Protein AF-A0AA88YD63-F1 (afdb_monomer_lite)

Foldseek 3Di:
DDWADCPPPDPVLVVLVVVVQVVLVVLLVVVQPQAWHWPDWDADPNTIDTDTADFDFFLLVVLVVQVVVVHADDPVVLLVQLLSVLSSLVSCVVVQHAQLQDARRQWTQHPLRGIHGHDRCSSCVVVLVVVLVDPDDDLLQAALCSVVVHDDGNLSVLSSSLQRSVCNQQVDGFFDDPDSVRSNVCNVVQDGGDCPRGPDDPLSSVLSRQSSGNPSVSRDHSVVVNVSSVVVVVVVVVVCVVPDDDDPPVPVVCSPCPPVVVVVVLVVVVVVVDDPVVVLVVVCVPPNVVVCVVCVVVVVVVVVVVVVVVVVVVVVVVVVVVVVVVVVPPPPD

Organism: Pinctada imbricata (NCBI:txid66713)

Structure (mmCIF, N/CA/C/O backbone):
data_AF-A0AA88YD63-F1
#
_entry.id   AF-A0AA88YD63-F1
#
loop_
_atom_site.group_PDB
_atom_site.id
_atom_site.type_symbol
_atom_site.label_atom_id
_atom_site.label_alt_id
_atom_site.label_comp_id
_atom_site.label_asym_id
_atom_site.label_entity_id
_atom_site.label_seq_id
_atom_site.pdbx_PDB_ins_code
_atom_site.Cartn_x
_atom_site.Cartn_y
_atom_site.Cartn_z
_atom_site.occupancy
_atom_site.B_iso_or_equiv
_atom_site.auth_seq_id
_atom_site.auth_comp_id
_atom_site.auth_asym_id
_atom_site.auth_atom_id
_atom_site.pdbx_PDB_model_num
ATOM 1 N N . MET A 1 1 ? 11.562 8.920 -13.232 1.00 49.69 1 MET A N 1
ATOM 2 C CA . MET A 1 1 ? 12.630 8.021 -13.717 1.00 49.69 1 MET A CA 1
ATOM 3 C C . MET A 1 1 ? 13.222 7.308 -12.516 1.00 49.69 1 MET A C 1
ATOM 5 O O . MET A 1 1 ? 13.664 7.984 -11.596 1.00 49.69 1 MET A O 1
ATOM 9 N N . LYS A 1 2 ? 13.159 5.976 -12.496 1.00 63.47 2 LYS A N 1
ATOM 10 C CA . LYS A 1 2 ? 13.801 5.116 -11.499 1.00 63.47 2 LYS A CA 1
ATOM 11 C C . LYS A 1 2 ? 15.058 4.536 -12.149 1.00 63.47 2 LYS A C 1
ATOM 13 O O . LYS A 1 2 ? 14.965 3.922 -13.209 1.00 63.47 2 LYS A O 1
ATOM 18 N N . ILE A 1 3 ? 16.216 4.771 -11.542 1.00 55.97 3 ILE A N 1
ATOM 19 C CA . ILE A 1 3 ? 17.497 4.214 -11.996 1.00 55.97 3 ILE A CA 1
ATOM 20 C C . ILE A 1 3 ? 17.785 2.982 -11.142 1.00 55.97 3 ILE A C 1
ATOM 22 O O . ILE A 1 3 ? 17.768 3.086 -9.913 1.00 55.97 3 ILE A O 1
ATOM 26 N N . ILE A 1 4 ? 18.032 1.833 -11.771 1.00 59.69 4 ILE A N 1
ATOM 27 C CA . ILE A 1 4 ? 18.410 0.600 -11.075 1.00 59.69 4 ILE A CA 1
ATOM 28 C C . ILE A 1 4 ? 19.915 0.411 -11.271 1.00 59.69 4 ILE A C 1
ATOM 30 O O . ILE A 1 4 ? 20.364 0.061 -12.355 1.00 59.69 4 ILE A O 1
ATOM 34 N N . ASN A 1 5 ? 20.703 0.687 -10.230 1.00 55.50 5 ASN A N 1
ATOM 35 C CA . ASN A 1 5 ? 22.162 0.578 -10.294 1.00 55.50 5 ASN A CA 1
ATOM 36 C C . ASN A 1 5 ? 22.589 -0.895 -10.356 1.00 55.50 5 ASN A C 1
ATOM 38 O O . ASN A 1 5 ? 22.224 -1.679 -9.481 1.00 55.50 5 ASN A O 1
ATOM 42 N N . MET A 1 6 ? 23.385 -1.255 -11.361 1.00 62.56 6 MET A N 1
ATOM 43 C CA . MET A 1 6 ? 23.830 -2.622 -11.634 1.00 62.56 6 MET A CA 1
ATOM 44 C C . MET A 1 6 ? 25.347 -2.786 -11.621 1.00 62.56 6 MET A C 1
ATOM 46 O O . MET A 1 6 ? 25.853 -3.857 -11.969 1.00 62.56 6 MET A O 1
ATOM 50 N N . LYS A 1 7 ? 26.087 -1.786 -11.127 1.00 54.94 7 LYS A N 1
ATOM 51 C CA . LYS A 1 7 ? 27.556 -1.824 -11.039 1.00 54.94 7 LYS A CA 1
ATOM 52 C C . LYS A 1 7 ? 28.090 -2.971 -10.171 1.00 54.94 7 LYS A C 1
ATOM 54 O O . LYS A 1 7 ? 29.229 -3.384 -10.360 1.00 54.94 7 LYS A O 1
ATOM 59 N N . SER A 1 8 ? 27.278 -3.512 -9.260 1.00 53.25 8 SER A N 1
ATOM 60 C CA . SER A 1 8 ? 27.597 -4.671 -8.408 1.00 53.25 8 SER A CA 1
ATOM 61 C C . SER A 1 8 ? 26.635 -5.859 -8.583 1.00 53.25 8 SER A C 1
ATOM 63 O O . SER A 1 8 ? 26.681 -6.811 -7.804 1.00 53.25 8 SER A O 1
ATOM 65 N N . ALA A 1 9 ? 25.754 -5.825 -9.588 1.00 59.06 9 ALA A N 1
ATOM 66 C CA . ALA A 1 9 ? 24.706 -6.825 -9.770 1.00 59.06 9 ALA A CA 1
ATOM 67 C C . ALA A 1 9 ? 25.241 -8.110 -1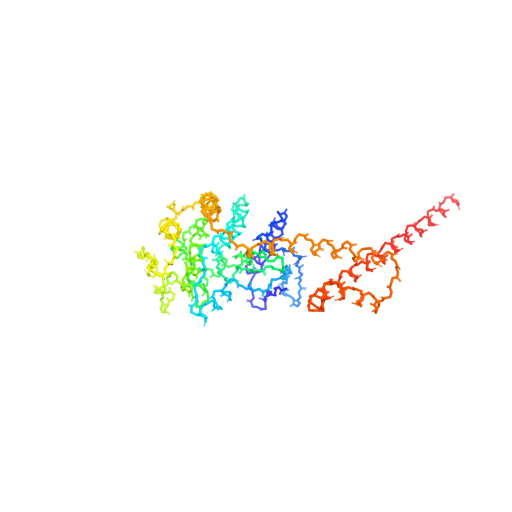0.429 1.00 59.06 9 ALA A C 1
ATOM 69 O O . ALA A 1 9 ? 25.812 -8.082 -11.523 1.00 59.06 9 ALA A O 1
ATOM 70 N N . ASN A 1 10 ? 25.011 -9.259 -9.786 1.00 64.38 10 ASN A N 1
ATOM 71 C CA . ASN A 1 10 ? 25.298 -10.570 -10.374 1.00 64.38 10 ASN A CA 1
ATOM 72 C C . ASN A 1 10 ? 24.322 -10.899 -11.528 1.00 64.38 10 ASN A C 1
ATOM 74 O O . ASN A 1 10 ? 23.285 -10.256 -11.680 1.00 64.38 10 ASN A O 1
ATOM 78 N N . HIS A 1 11 ? 24.637 -11.920 -12.336 1.00 66.69 11 HIS A N 1
ATOM 79 C CA . HIS A 1 11 ? 23.825 -12.327 -13.498 1.00 66.69 11 HIS A CA 1
ATOM 80 C C . HIS A 1 11 ? 22.343 -12.538 -13.151 1.00 66.69 11 HIS A C 1
ATOM 82 O O . HIS A 1 11 ? 21.451 -12.072 -13.852 1.00 66.69 11 HIS A O 1
ATOM 88 N N . ARG A 1 12 ? 22.083 -13.174 -12.006 1.00 65.25 12 ARG A N 1
ATOM 89 C CA . ARG A 1 12 ? 20.733 -13.457 -11.514 1.00 65.25 12 ARG A CA 1
ATOM 90 C C . ARG A 1 12 ? 19.950 -12.173 -11.214 1.00 65.25 12 ARG A C 1
ATOM 92 O O . ARG A 1 12 ? 18.756 -12.107 -11.483 1.00 65.25 12 ARG A O 1
ATOM 99 N N . HIS A 1 13 ? 20.609 -11.151 -10.668 1.00 66.69 13 HIS A N 1
ATOM 100 C CA . HIS A 1 13 ? 19.999 -9.851 -10.391 1.00 66.69 13 HIS A CA 1
ATOM 101 C C . HIS A 1 13 ? 19.604 -9.136 -11.685 1.00 66.69 13 HIS A C 1
ATOM 103 O O . HIS A 1 13 ? 18.521 -8.560 -11.749 1.00 66.69 13 HIS A O 1
ATOM 109 N N . LYS A 1 14 ? 20.416 -9.261 -12.743 1.00 70.62 14 LYS A N 1
ATOM 110 C CA . LYS A 1 14 ? 20.085 -8.717 -14.068 1.00 70.62 14 LYS A CA 1
ATOM 111 C C . LYS A 1 14 ? 18.819 -9.351 -14.648 1.00 70.62 14 LYS A C 1
ATOM 113 O O . LYS A 1 14 ? 17.898 -8.629 -15.016 1.00 70.62 14 LYS A O 1
ATOM 118 N N . GLU A 1 15 ? 18.730 -10.683 -14.626 1.00 73.50 15 GLU A N 1
ATOM 119 C CA . GLU A 1 15 ? 17.544 -11.417 -15.095 1.00 73.50 15 GLU A CA 1
ATOM 120 C C . GLU A 1 15 ? 16.268 -11.014 -14.345 1.00 73.50 15 GLU A C 1
ATOM 122 O O . GLU A 1 15 ? 15.188 -10.943 -14.930 1.00 73.50 15 GLU A O 1
ATOM 127 N N . LEU A 1 16 ? 16.353 -10.760 -13.035 1.00 72.31 16 LEU A N 1
ATOM 128 C CA . LEU A 1 16 ? 15.170 -10.339 -12.294 1.00 72.31 16 LEU A CA 1
ATOM 129 C C . LEU A 1 16 ? 14.727 -8.914 -12.624 1.00 72.31 16 LEU A C 1
ATOM 131 O O . LEU A 1 16 ? 13.525 -8.655 -12.616 1.00 72.31 16 LEU A O 1
ATOM 135 N N . VAL A 1 17 ? 15.663 -8.007 -12.903 1.00 75.94 17 VAL A N 1
ATOM 136 C CA . VAL A 1 17 ? 15.327 -6.647 -13.341 1.00 75.94 17 VAL A CA 1
ATOM 137 C C . VAL A 1 17 ? 14.650 -6.682 -14.711 1.00 75.94 17 VAL A C 1
ATOM 139 O O . VAL A 1 17 ? 13.648 -6.002 -14.915 1.00 75.94 17 VAL A O 1
ATOM 142 N N . GLU A 1 18 ? 15.123 -7.526 -15.627 1.00 78.56 18 GLU A N 1
ATOM 143 C CA . GLU A 1 18 ? 14.456 -7.753 -16.916 1.00 78.56 18 GLU A CA 1
ATOM 144 C C . GLU A 1 18 ? 13.039 -8.310 -16.726 1.00 78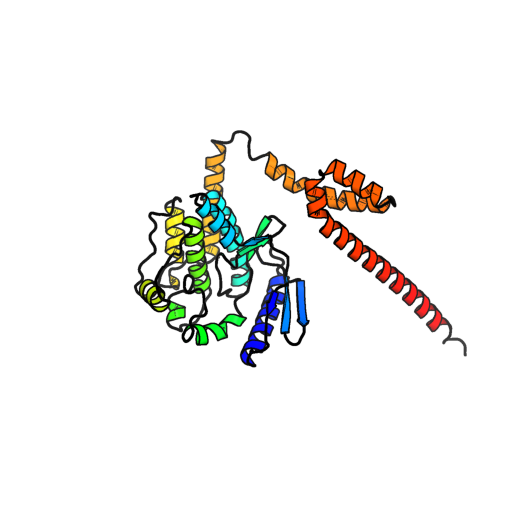.56 18 GLU A C 1
ATOM 146 O O . GLU A 1 18 ? 12.086 -7.790 -17.30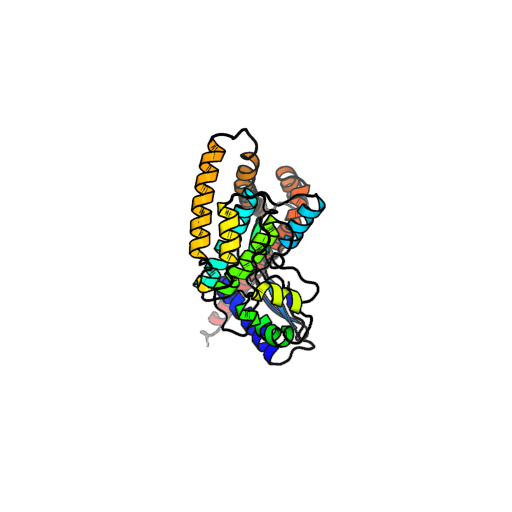7 1.00 78.56 18 GLU A O 1
ATOM 151 N N . ARG A 1 19 ? 12.862 -9.285 -15.824 1.00 78.75 19 ARG A N 1
ATOM 152 C CA . ARG A 1 19 ? 11.527 -9.789 -15.460 1.00 78.75 19 ARG A CA 1
ATOM 153 C C . ARG A 1 19 ? 10.634 -8.714 -14.842 1.00 78.75 19 ARG A C 1
ATOM 155 O O . ARG A 1 19 ? 9.437 -8.710 -15.112 1.00 78.75 19 ARG A O 1
ATOM 162 N N . GLU A 1 20 ? 11.175 -7.814 -14.018 1.00 80.38 20 GLU A N 1
ATOM 163 C CA . GLU A 1 20 ? 10.421 -6.676 -13.469 1.00 80.38 20 GLU A CA 1
ATOM 164 C C . GLU A 1 20 ? 9.919 -5.767 -14.595 1.00 80.38 20 GLU A C 1
ATOM 166 O O . GLU A 1 20 ? 8.742 -5.407 -14.616 1.00 80.38 20 GLU A O 1
ATOM 171 N N . ILE A 1 21 ? 10.781 -5.457 -15.567 1.00 82.56 21 ILE A N 1
ATOM 172 C CA . ILE A 1 21 ? 10.428 -4.662 -16.748 1.00 82.56 21 ILE A CA 1
ATOM 173 C C . ILE A 1 21 ? 9.338 -5.354 -17.578 1.00 82.56 21 ILE A C 1
ATOM 175 O O . ILE A 1 21 ? 8.405 -4.697 -18.039 1.00 82.56 21 ILE A O 1
ATOM 179 N N . ASP A 1 22 ? 9.405 -6.671 -17.757 1.00 85.38 22 ASP A N 1
ATOM 180 C CA . ASP A 1 22 ? 8.393 -7.400 -18.525 1.00 85.38 22 ASP A CA 1
ATOM 181 C C . ASP A 1 22 ? 7.049 -7.500 -17.800 1.00 85.38 22 ASP A C 1
ATOM 183 O O . ASP A 1 22 ? 5.998 -7.423 -18.440 1.00 85.38 22 ASP A O 1
ATOM 187 N N . VAL A 1 23 ? 7.053 -7.612 -16.470 1.00 84.75 23 VAL A N 1
ATOM 188 C CA . VAL A 1 23 ? 5.829 -7.502 -15.662 1.00 84.75 23 VAL A CA 1
ATOM 189 C C . VAL A 1 23 ? 5.238 -6.099 -15.781 1.00 84.75 23 VAL A C 1
ATOM 191 O O . VAL A 1 23 ? 4.041 -5.967 -16.026 1.00 84.75 23 VAL A O 1
ATOM 194 N N . LEU A 1 24 ? 6.064 -5.053 -15.687 1.00 84.75 24 LEU A N 1
ATOM 195 C CA . LEU A 1 24 ? 5.638 -3.663 -15.870 1.00 84.75 24 LEU A CA 1
ATOM 196 C C . LEU A 1 24 ? 4.949 -3.446 -17.225 1.00 84.75 24 LEU A C 1
ATOM 198 O O . LEU A 1 24 ? 3.863 -2.872 -17.272 1.00 84.75 24 LEU A O 1
ATOM 202 N N . LYS A 1 25 ? 5.527 -3.965 -18.315 1.00 84.88 25 LYS A N 1
ATOM 203 C CA . LYS A 1 25 ? 4.919 -3.905 -19.657 1.00 84.88 25 LYS A CA 1
ATOM 204 C C . LYS A 1 25 ? 3.573 -4.629 -19.727 1.00 84.88 25 LYS A C 1
ATOM 206 O O . LYS A 1 25 ? 2.641 -4.127 -20.349 1.00 84.88 25 LYS A O 1
ATOM 211 N N . GLN A 1 26 ? 3.462 -5.808 -19.112 1.00 86.69 26 GLN A N 1
ATOM 212 C CA . GLN A 1 26 ? 2.212 -6.575 -19.096 1.00 86.69 26 GLN A CA 1
ATOM 213 C C . GLN A 1 26 ? 1.109 -5.846 -18.329 1.00 86.69 26 GLN A C 1
ATOM 215 O O . GLN A 1 26 ? -0.035 -5.809 -18.778 1.00 86.69 26 GLN A O 1
ATOM 220 N N . VAL A 1 27 ? 1.448 -5.274 -17.174 1.00 86.50 27 VAL A N 1
ATOM 221 C CA . VAL A 1 27 ? 0.498 -4.541 -16.332 1.00 86.50 27 VAL A CA 1
ATOM 222 C C . VAL A 1 27 ? 0.057 -3.243 -17.009 1.00 86.50 27 VAL A C 1
ATOM 224 O O . VAL A 1 27 ? -1.127 -2.912 -16.961 1.00 86.50 27 VAL A O 1
ATOM 227 N N . GLU A 1 28 ? 0.963 -2.555 -17.710 1.00 84.81 28 GLU A N 1
ATOM 228 C CA . GLU A 1 28 ? 0.635 -1.348 -18.478 1.00 84.81 28 GLU A CA 1
ATOM 229 C C . GLU A 1 28 ? -0.471 -1.593 -19.509 1.00 84.81 28 GLU A C 1
ATOM 231 O O . GLU A 1 28 ? -1.349 -0.753 -19.668 1.00 84.81 28 GLU A O 1
ATOM 236 N N . ALA A 1 29 ? -0.517 -2.775 -20.133 1.00 82.25 29 ALA A N 1
ATOM 237 C CA . ALA A 1 29 ? -1.563 -3.124 -21.097 1.00 82.25 29 ALA A CA 1
ATOM 238 C C . ALA A 1 29 ? -2.991 -3.111 -20.508 1.00 82.25 29 ALA A C 1
ATOM 240 O O . ALA A 1 29 ? -3.969 -3.131 -21.257 1.00 82.25 29 ALA A O 1
ATOM 241 N N . LYS A 1 30 ? -3.142 -3.093 -19.175 1.00 86.75 30 LYS A N 1
ATOM 242 C CA . LYS A 1 30 ? -4.442 -2.938 -18.503 1.00 86.75 30 LYS A CA 1
ATOM 243 C C . LYS A 1 30 ? -4.870 -1.483 -18.326 1.00 86.75 30 LYS A C 1
ATOM 245 O O . LYS A 1 30 ? -6.044 -1.264 -18.042 1.00 86.75 30 LYS A O 1
ATOM 250 N N . HIS A 1 31 ? -3.956 -0.521 -18.470 1.00 82.69 31 HIS A N 1
ATOM 251 C CA . HIS A 1 31 ? -4.194 0.917 -18.302 1.00 82.69 31 HIS A CA 1
ATOM 252 C C . HIS A 1 31 ? -5.060 1.254 -17.075 1.00 82.69 31 HIS A C 1
ATOM 254 O O . HIS A 1 31 ? -6.104 1.902 -17.173 1.00 82.69 31 HIS A O 1
ATOM 260 N N . HIS A 1 32 ? -4.646 0.778 -15.899 1.00 91.50 32 HIS A N 1
ATOM 261 C CA . HIS A 1 32 ? -5.423 0.946 -14.675 1.00 91.50 32 HIS A CA 1
ATOM 262 C C . HIS A 1 32 ? -5.009 2.200 -13.895 1.00 91.50 32 HIS A C 1
ATOM 264 O O . HIS A 1 32 ? -3.847 2.360 -13.533 1.00 91.50 32 HIS A O 1
ATOM 270 N N . GLN A 1 33 ? -5.973 3.057 -13.542 1.00 93.56 33 GLN A N 1
ATOM 271 C CA . GLN A 1 33 ? -5.709 4.350 -12.889 1.00 93.56 33 GLN A CA 1
ATOM 272 C C . GLN A 1 33 ? -4.970 4.244 -11.540 1.00 93.56 33 GLN A C 1
ATOM 274 O O . GLN A 1 33 ? -4.260 5.175 -11.163 1.00 93.56 33 GLN A O 1
ATOM 279 N N . ASN A 1 34 ? -5.129 3.124 -10.821 1.00 95.50 34 ASN A N 1
ATOM 280 C CA . ASN A 1 34 ? -4.515 2.882 -9.507 1.00 95.50 34 ASN A CA 1
ATOM 281 C C . ASN A 1 34 ? -3.230 2.049 -9.559 1.00 95.50 34 ASN A C 1
ATOM 283 O O . ASN A 1 34 ? -2.762 1.548 -8.536 1.00 95.50 34 ASN A O 1
ATOM 287 N N . ILE A 1 35 ? -2.644 1.914 -10.742 1.00 92.06 35 ILE A N 1
ATOM 288 C CA . ILE A 1 35 ? -1.314 1.354 -10.934 1.00 92.06 35 ILE A CA 1
ATOM 289 C C . ILE A 1 35 ? -0.464 2.418 -11.626 1.00 92.06 35 ILE A C 1
ATOM 291 O O . ILE A 1 35 ? -0.966 3.178 -12.450 1.00 92.06 35 ILE A O 1
ATOM 295 N N . VAL A 1 36 ? 0.808 2.521 -11.242 1.00 88.62 36 VAL A N 1
ATOM 296 C CA . VAL A 1 36 ? 1.732 3.456 -11.881 1.00 88.62 36 VAL A CA 1
ATOM 297 C C . VAL A 1 36 ? 1.943 3.076 -13.345 1.00 88.62 36 VAL A C 1
ATOM 299 O O . VAL A 1 36 ? 2.238 1.926 -13.662 1.00 88.62 36 VAL A O 1
ATOM 302 N N . SER A 1 37 ? 1.807 4.059 -14.227 1.00 84.44 37 SER A N 1
ATOM 303 C CA . SER A 1 37 ? 1.953 3.857 -15.664 1.00 84.44 37 SER A CA 1
ATOM 304 C C . SER A 1 37 ? 3.426 3.684 -16.030 1.00 84.44 37 SER A C 1
ATOM 306 O O . SER A 1 37 ? 4.270 4.516 -15.667 1.00 84.44 37 SER A O 1
ATOM 308 N N . PHE A 1 38 ? 3.739 2.623 -16.766 1.00 83.19 38 PHE A N 1
ATOM 309 C CA . PHE A 1 38 ? 5.058 2.381 -17.335 1.00 83.19 38 PHE A CA 1
ATOM 310 C C . PHE A 1 38 ? 5.182 3.124 -18.668 1.00 83.19 38 PHE A C 1
ATOM 312 O O . PHE A 1 38 ? 4.407 2.914 -19.595 1.00 83.19 38 PHE A O 1
ATOM 319 N N . LEU A 1 39 ? 6.181 4.002 -18.774 1.00 80.44 39 LEU A N 1
ATOM 320 C CA . LEU A 1 39 ? 6.395 4.844 -19.957 1.00 80.44 39 LEU A CA 1
ATOM 321 C C . LEU A 1 39 ? 7.500 4.306 -20.872 1.00 80.44 39 LEU A C 1
ATOM 323 O O . LEU A 1 39 ? 7.578 4.689 -22.037 1.00 80.44 39 LEU A O 1
ATOM 327 N N . GLY A 1 40 ? 8.372 3.444 -20.351 1.00 79.19 40 GLY A N 1
ATOM 328 C CA . GLY A 1 40 ? 9.449 2.832 -21.117 1.00 79.19 40 GLY A CA 1
ATOM 329 C C . GLY A 1 40 ? 10.633 2.420 -20.253 1.00 79.19 40 GLY A C 1
ATOM 330 O O . GLY A 1 40 ? 10.704 2.712 -19.061 1.00 79.19 40 GLY A O 1
ATOM 331 N N . SER A 1 41 ? 11.597 1.753 -20.876 1.00 81.44 41 SER A N 1
ATOM 332 C CA . SER A 1 41 ? 12.860 1.366 -20.251 1.00 81.44 41 SER A CA 1
ATOM 333 C C . SER A 1 41 ? 14.008 1.544 -21.236 1.00 81.44 41 SER A C 1
ATOM 335 O O . SER A 1 41 ? 13.826 1.336 -22.434 1.00 81.44 41 SER A O 1
ATOM 337 N N . PHE A 1 42 ? 15.188 1.890 -20.741 1.00 78.94 42 PHE A N 1
ATOM 338 C CA . PHE A 1 42 ? 16.414 2.002 -21.535 1.00 78.94 42 PHE A CA 1
ATOM 339 C C . PHE A 1 42 ? 17.621 1.602 -20.687 1.00 78.94 42 PHE A C 1
ATOM 341 O O . PHE A 1 42 ? 17.475 1.369 -19.495 1.00 78.94 42 PHE A O 1
ATOM 348 N N . VAL A 1 43 ? 18.807 1.517 -21.282 1.00 78.75 43 VAL A N 1
ATOM 349 C CA . VAL A 1 43 ? 20.057 1.272 -20.549 1.00 78.75 43 VAL A CA 1
ATOM 350 C C . VAL A 1 43 ? 20.911 2.532 -20.616 1.00 78.75 43 VAL A C 1
ATOM 352 O O . VAL A 1 43 ? 21.092 3.094 -21.695 1.00 78.75 43 VAL A O 1
ATOM 355 N N . GLN A 1 44 ? 21.425 2.977 -19.474 1.00 74.50 44 GLN A N 1
ATOM 356 C CA . GLN A 1 44 ? 22.332 4.113 -19.354 1.00 74.50 44 GLN A CA 1
ATOM 357 C C . GLN A 1 44 ? 23.554 3.691 -18.544 1.00 74.50 44 GLN A C 1
ATOM 359 O O . GLN A 1 44 ? 23.411 3.181 -17.442 1.00 74.50 44 GLN A O 1
ATOM 364 N N . ASP A 1 45 ? 24.754 3.873 -19.097 1.00 80.06 45 ASP A N 1
ATOM 365 C CA . ASP A 1 45 ? 26.024 3.505 -18.446 1.00 80.06 45 ASP A CA 1
ATOM 366 C C . ASP A 1 45 ? 26.098 2.032 -17.986 1.00 80.06 45 ASP A C 1
ATOM 368 O O . ASP A 1 45 ? 26.773 1.698 -17.015 1.00 80.06 45 ASP A O 1
ATOM 372 N N . GLY A 1 46 ? 25.396 1.138 -18.695 1.00 73.56 46 GLY A N 1
ATOM 373 C CA . GLY A 1 46 ? 25.287 -0.287 -18.354 1.00 73.56 46 GLY A CA 1
ATOM 374 C C . GLY A 1 46 ? 24.201 -0.622 -17.323 1.00 73.56 46 GLY A C 1
ATOM 375 O O . GLY A 1 46 ? 23.975 -1.803 -17.054 1.00 73.56 46 GLY A O 1
ATOM 376 N N . ASP A 1 47 ? 23.499 0.386 -16.805 1.00 71.94 47 ASP A N 1
ATOM 377 C CA . ASP A 1 47 ? 22.426 0.253 -15.826 1.00 71.94 47 ASP A CA 1
ATOM 378 C C . ASP A 1 47 ? 21.041 0.372 -16.511 1.00 71.94 47 ASP A C 1
ATOM 380 O O . ASP A 1 47 ? 20.796 1.315 -17.269 1.00 71.94 47 ASP A O 1
ATOM 384 N N . PRO A 1 48 ? 20.101 -0.562 -16.282 1.00 72.62 48 PRO A N 1
ATOM 385 C CA . PRO A 1 48 ? 18.729 -0.468 -16.738 1.00 72.62 48 PRO A CA 1
ATOM 386 C C . PRO A 1 48 ? 17.984 0.642 -15.986 1.00 72.62 48 PRO A C 1
ATOM 388 O O . PRO A 1 48 ? 17.915 0.707 -14.756 1.00 72.62 48 PRO A O 1
ATOM 391 N N . CYS A 1 49 ? 17.368 1.509 -16.769 1.00 70.50 49 CYS A N 1
ATOM 392 C CA . CYS A 1 49 ? 16.550 2.626 -16.346 1.00 70.50 49 CYS A CA 1
ATOM 393 C C . CYS A 1 49 ? 15.089 2.341 -16.681 1.00 70.50 49 CYS A C 1
ATOM 395 O O . CYS A 1 49 ? 14.753 1.970 -17.807 1.00 70.50 49 CYS A O 1
ATOM 397 N N . VAL A 1 50 ? 14.210 2.578 -15.709 1.00 76.06 50 VAL A N 1
ATOM 398 C CA . VAL A 1 50 ? 12.760 2.447 -15.859 1.00 76.06 50 VAL A CA 1
ATOM 399 C C . VAL A 1 50 ? 12.128 3.834 -15.779 1.00 76.06 50 VAL A C 1
ATOM 401 O O . VAL A 1 50 ? 12.328 4.601 -14.829 1.00 76.06 50 VAL A O 1
ATOM 404 N N . VAL A 1 51 ? 11.343 4.178 -16.792 1.00 77.69 51 VAL A N 1
ATOM 405 C CA . VAL A 1 51 ? 10.585 5.425 -16.869 1.00 77.69 51 VAL A CA 1
ATOM 406 C C . VAL A 1 51 ? 9.130 5.120 -16.555 1.00 77.69 51 VAL A C 1
ATOM 408 O O . VAL A 1 51 ? 8.509 4.259 -17.169 1.00 77.69 51 VAL A O 1
ATOM 411 N N . MET A 1 52 ? 8.588 5.842 -15.583 1.00 81.50 52 MET A N 1
ATOM 412 C CA . MET A 1 52 ? 7.208 5.720 -15.120 1.00 81.50 52 MET A CA 1
ATOM 413 C C . MET A 1 52 ? 6.608 7.113 -14.976 1.00 81.50 52 MET A C 1
ATOM 415 O O . MET A 1 52 ? 7.353 8.103 -14.931 1.00 81.50 52 MET A O 1
ATOM 419 N N . GLU A 1 53 ? 5.284 7.184 -14.872 1.00 80.88 53 GLU A N 1
ATOM 420 C CA . GLU A 1 53 ? 4.597 8.439 -14.577 1.00 80.88 53 GLU A CA 1
ATOM 421 C C . GLU A 1 53 ? 5.107 9.093 -13.282 1.00 80.88 53 GLU A C 1
ATOM 423 O O . GLU A 1 53 ? 5.556 8.436 -12.336 1.00 80.88 53 GLU A O 1
ATOM 428 N N . LEU A 1 54 ? 5.053 10.424 -13.247 1.00 82.50 54 LEU A N 1
ATOM 429 C CA . LEU A 1 54 ? 5.489 11.195 -12.093 1.00 82.50 54 LEU A CA 1
ATOM 430 C C . LEU A 1 54 ? 4.395 11.211 -11.020 1.00 82.50 54 LEU A C 1
ATOM 432 O O . LEU A 1 54 ? 3.276 11.659 -11.266 1.00 82.50 54 LEU A O 1
ATOM 436 N N . CYS A 1 55 ? 4.753 10.795 -9.807 1.00 85.38 55 CYS A N 1
ATOM 437 C CA . CYS A 1 55 ? 3.907 10.915 -8.625 1.00 85.38 55 CYS A CA 1
ATOM 438 C C . CYS A 1 55 ? 4.431 12.002 -7.674 1.00 85.38 55 CYS A C 1
ATOM 440 O O . CYS A 1 55 ? 5.631 12.246 -7.589 1.00 85.38 55 CYS A O 1
ATOM 442 N N . ASP A 1 56 ? 3.510 12.642 -6.955 1.00 87.25 56 ASP A N 1
ATOM 443 C CA . ASP A 1 56 ? 3.740 13.809 -6.093 1.00 87.25 56 ASP A CA 1
ATOM 444 C C . ASP A 1 56 ? 4.278 13.407 -4.709 1.00 87.25 56 ASP A C 1
ATOM 446 O O . ASP A 1 56 ? 5.367 13.804 -4.303 1.00 87.25 56 ASP A O 1
ATOM 450 N N . ILE A 1 57 ? 3.526 12.578 -3.976 1.00 91.44 57 ILE A N 1
ATOM 451 C CA . ILE A 1 57 ? 3.872 12.173 -2.604 1.00 91.44 57 ILE A CA 1
ATOM 452 C C . ILE A 1 57 ? 3.599 10.690 -2.367 1.00 91.44 57 ILE A C 1
ATOM 454 O O . ILE A 1 57 ? 2.663 10.125 -2.931 1.00 91.44 57 ILE A O 1
ATOM 458 N N . THR A 1 58 ? 4.371 10.073 -1.474 1.00 95.38 58 THR A N 1
ATOM 459 C CA . THR A 1 58 ? 4.085 8.721 -0.974 1.00 95.38 58 THR A CA 1
ATOM 460 C C . THR A 1 58 ? 2.992 8.751 0.093 1.00 95.38 58 THR A C 1
ATOM 462 O O . THR A 1 58 ? 2.821 9.739 0.820 1.00 95.38 58 THR A O 1
ATOM 465 N N . LEU A 1 59 ? 2.277 7.639 0.244 1.00 96.38 59 LEU A N 1
ATOM 466 C CA . LEU A 1 59 ? 1.312 7.451 1.322 1.00 96.38 59 LEU A CA 1
ATOM 467 C C . LEU A 1 59 ? 2.016 7.495 2.685 1.00 96.38 59 LEU A C 1
ATOM 469 O O . LEU A 1 59 ? 1.499 8.089 3.628 1.00 96.38 59 LEU A O 1
ATOM 473 N N . PHE A 1 60 ? 3.248 6.988 2.760 1.00 95.44 60 PHE A N 1
ATOM 474 C CA . PHE A 1 60 ? 4.113 7.109 3.933 1.00 95.44 60 PHE A CA 1
ATOM 475 C C . PHE A 1 60 ? 4.330 8.572 4.346 1.00 95.44 60 PHE A C 1
ATOM 477 O O . PHE A 1 60 ? 4.146 8.923 5.513 1.00 95.44 60 PHE A O 1
ATOM 484 N N . LYS A 1 61 ? 4.677 9.454 3.395 1.00 95.12 61 LYS A N 1
ATOM 485 C CA . LYS A 1 61 ? 4.849 10.887 3.678 1.00 95.12 61 LYS A CA 1
ATOM 486 C C . LYS A 1 61 ? 3.531 11.515 4.131 1.00 95.12 61 LYS A C 1
ATOM 488 O O . LYS A 1 61 ? 3.514 12.238 5.121 1.00 95.12 61 LYS A O 1
ATOM 493 N N . LYS A 1 62 ? 2.414 11.162 3.486 1.00 96.00 62 LYS A N 1
ATOM 494 C CA . LYS A 1 62 ? 1.077 11.626 3.884 1.00 96.00 62 LYS A CA 1
ATOM 495 C C . LYS A 1 62 ? 0.724 11.247 5.330 1.00 96.00 62 LYS A C 1
ATOM 497 O O . LYS A 1 62 ? 0.163 12.078 6.042 1.00 96.00 62 LYS A O 1
ATOM 502 N N . ILE A 1 63 ? 1.040 10.023 5.758 1.00 96.12 63 ILE A N 1
ATOM 503 C CA . ILE A 1 63 ? 0.815 9.541 7.131 1.00 96.12 63 ILE A CA 1
ATOM 504 C C . ILE A 1 63 ? 1.730 10.274 8.120 1.00 96.12 63 ILE A C 1
ATOM 506 O O . ILE A 1 63 ? 1.269 10.733 9.164 1.00 96.12 63 ILE A O 1
ATOM 510 N N . ARG A 1 64 ? 3.013 10.451 7.778 1.00 94.88 64 ARG A N 1
ATOM 511 C CA . ARG A 1 64 ? 3.977 11.225 8.581 1.00 94.88 64 ARG A CA 1
ATOM 512 C C . ARG A 1 64 ? 3.500 12.659 8.818 1.00 94.88 64 ARG A C 1
ATOM 514 O O . ARG A 1 64 ? 3.475 13.094 9.963 1.00 94.88 64 ARG A O 1
ATOM 521 N N . ASP A 1 65 ? 3.036 13.342 7.774 1.00 95.19 65 ASP A N 1
ATOM 522 C CA . ASP A 1 65 ? 2.537 14.721 7.869 1.00 95.19 65 ASP A CA 1
ATOM 523 C C . ASP A 1 65 ? 1.286 14.847 8.761 1.00 95.19 65 ASP A C 1
ATOM 525 O O . ASP A 1 65 ? 1.040 15.900 9.352 1.00 95.19 65 ASP A O 1
ATOM 529 N N . LEU A 1 66 ? 0.454 13.799 8.838 1.00 94.62 66 LEU A N 1
ATOM 530 C CA . LEU A 1 66 ? -0.677 13.745 9.772 1.00 94.62 66 LEU A CA 1
ATOM 531 C C . LEU A 1 66 ? -0.181 13.558 11.208 1.00 94.62 66 LEU A C 1
ATOM 533 O O . LEU A 1 66 ? -0.596 14.297 12.101 1.00 94.62 66 LEU A O 1
ATOM 537 N N . LYS A 1 67 ? 0.763 12.636 11.406 1.00 92.56 67 LYS A N 1
ATOM 538 C CA . LYS A 1 67 ? 1.355 12.335 12.711 1.00 92.56 67 LYS A CA 1
ATOM 539 C C . LYS A 1 67 ? 2.078 13.537 13.319 1.00 92.56 67 LYS A C 1
ATOM 541 O O . LYS A 1 67 ? 1.892 13.809 14.497 1.00 92.56 67 LYS A O 1
ATOM 546 N N . GLU A 1 68 ? 2.832 14.295 12.522 1.00 93.81 68 GLU A N 1
ATOM 547 C CA . GLU A 1 68 ? 3.485 15.549 12.947 1.00 93.81 68 GLU A CA 1
ATOM 548 C C . GLU A 1 68 ? 2.481 16.598 13.448 1.00 93.81 68 GLU A C 1
ATOM 550 O O . GLU A 1 68 ? 2.812 17.447 14.271 1.00 93.81 68 GLU A O 1
ATOM 555 N N . LYS A 1 69 ? 1.229 16.520 12.988 1.00 94.38 69 LYS A N 1
ATOM 556 C CA . LYS A 1 69 ? 0.123 17.385 13.418 1.00 94.38 69 LYS A CA 1
ATOM 557 C C . LYS A 1 69 ? -0.708 16.772 14.548 1.00 94.38 69 LYS A C 1
ATOM 559 O O . LYS A 1 69 ? -1.786 17.292 14.827 1.00 94.38 69 LYS A O 1
ATOM 564 N N . ASN A 1 70 ? -0.246 15.676 15.159 1.00 91.81 70 ASN A N 1
ATOM 565 C CA . ASN A 1 70 ? -0.990 14.869 16.131 1.00 91.81 70 ASN A CA 1
ATOM 566 C C . ASN A 1 70 ? -2.382 14.458 15.619 1.00 91.81 70 ASN A C 1
ATOM 568 O O . ASN A 1 70 ? -3.366 14.495 16.353 1.00 91.81 70 ASN A O 1
ATOM 572 N N . LYS A 1 71 ? -2.473 14.104 14.332 1.00 92.69 71 LYS A N 1
ATOM 573 C CA . LYS A 1 71 ? -3.700 13.629 13.686 1.00 92.69 71 LYS A CA 1
ATOM 574 C C . LYS A 1 71 ? -3.507 12.230 13.123 1.00 92.69 71 LYS A C 1
ATOM 576 O O . LYS A 1 71 ? -2.413 11.864 12.695 1.00 92.69 71 LYS A O 1
ATOM 581 N N . VAL A 1 72 ? -4.607 11.494 13.049 1.00 92.31 72 VAL A N 1
ATOM 582 C CA . VAL A 1 72 ? -4.726 10.249 12.285 1.00 92.31 72 VAL A CA 1
ATOM 583 C C . VAL A 1 72 ? -5.580 10.480 11.040 1.00 92.31 72 VAL A C 1
ATOM 585 O O . VAL A 1 72 ? -6.229 11.520 10.891 1.00 92.31 72 VAL A O 1
ATOM 58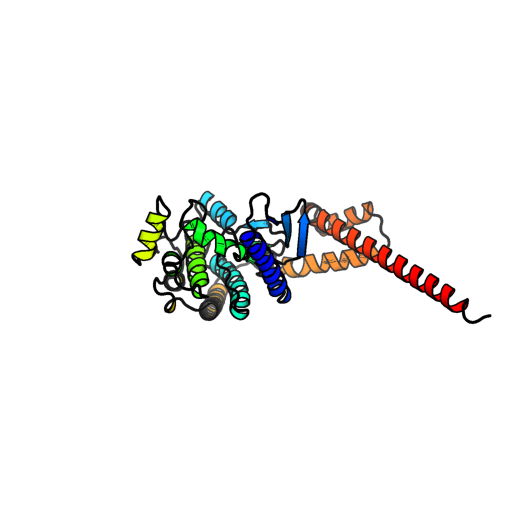8 N N . MET A 1 73 ? -5.518 9.547 10.094 1.00 95.06 73 MET A N 1
ATOM 589 C CA . MET A 1 73 ? -6.358 9.587 8.899 1.00 95.06 73 MET A CA 1
ATOM 590 C C . MET A 1 73 ? -7.803 9.294 9.292 1.00 95.06 73 MET A C 1
ATOM 592 O O . MET A 1 73 ? -8.036 8.329 10.009 1.00 95.06 73 MET A O 1
ATOM 596 N N . ASP A 1 74 ? -8.767 10.083 8.821 1.00 94.25 74 ASP A N 1
ATOM 597 C CA . ASP A 1 74 ? -10.182 9.798 9.058 1.00 94.25 74 ASP A CA 1
ATOM 598 C C . ASP A 1 74 ? -10.635 8.541 8.300 1.00 94.25 74 ASP A C 1
ATOM 600 O O . ASP A 1 74 ? -10.129 8.242 7.217 1.00 94.25 74 ASP A O 1
ATOM 604 N N . GLU A 1 75 ? -11.609 7.815 8.853 1.00 94.19 75 GLU A N 1
ATOM 605 C CA . GLU A 1 75 ? -12.070 6.538 8.291 1.00 94.19 75 GLU A CA 1
ATOM 606 C C . GLU A 1 75 ? -12.618 6.680 6.863 1.00 94.19 75 GLU A C 1
ATOM 608 O O . GLU A 1 75 ? -12.367 5.832 6.010 1.00 94.19 75 GLU A O 1
ATOM 613 N N . GLY A 1 76 ? -13.324 7.776 6.564 1.00 92.62 76 GLY A N 1
ATOM 614 C CA . GLY A 1 76 ? -13.847 8.028 5.221 1.00 92.62 76 GLY A CA 1
ATOM 615 C C . GLY A 1 76 ? -12.720 8.141 4.197 1.00 92.62 76 GLY A C 1
ATOM 616 O O . GLY A 1 76 ? -12.735 7.470 3.164 1.00 92.62 76 GLY A O 1
ATOM 617 N N . LYS A 1 77 ? -11.690 8.931 4.518 1.00 94.06 77 LYS A N 1
ATOM 618 C CA . LYS A 1 77 ? -10.506 9.057 3.673 1.00 94.06 77 LYS A CA 1
ATOM 619 C C . LYS A 1 77 ? -9.715 7.761 3.591 1.00 94.06 77 LYS A C 1
ATOM 621 O O . LYS A 1 77 ? -9.225 7.437 2.512 1.00 94.06 77 LYS A O 1
ATOM 626 N N . PHE A 1 78 ? -9.601 7.028 4.692 1.00 96.06 78 PHE A N 1
ATOM 627 C CA . PHE A 1 78 ? -8.986 5.707 4.717 1.00 96.06 78 PHE A CA 1
ATOM 628 C C . PHE A 1 78 ? -9.671 4.764 3.722 1.00 96.06 78 PHE A C 1
ATOM 630 O O . PHE A 1 78 ? -8.989 4.194 2.875 1.00 96.06 78 PHE A O 1
ATOM 637 N N . ILE A 1 79 ? -11.005 4.672 3.751 1.00 95.75 79 ILE A N 1
ATOM 638 C CA . ILE A 1 79 ? -11.798 3.835 2.839 1.00 95.75 79 ILE A CA 1
ATOM 639 C C . ILE A 1 79 ? -11.596 4.261 1.379 1.00 95.75 79 ILE A C 1
ATOM 641 O O . ILE A 1 79 ? -11.449 3.410 0.502 1.00 95.75 79 ILE A O 1
ATOM 645 N N . ASP A 1 80 ? -11.560 5.565 1.096 1.00 94.69 80 ASP A N 1
ATOM 646 C CA . ASP A 1 80 ? -11.342 6.070 -0.264 1.00 94.69 80 ASP A CA 1
ATOM 647 C C . ASP A 1 80 ? -9.972 5.687 -0.829 1.00 94.69 80 ASP A C 1
ATOM 649 O O . ASP A 1 80 ? -9.861 5.372 -2.016 1.00 94.69 80 ASP A O 1
ATOM 653 N N . ILE A 1 81 ? -8.930 5.738 0.004 1.00 96.94 81 ILE A N 1
ATOM 654 C CA . ILE A 1 81 ? -7.567 5.354 -0.382 1.00 96.94 81 ILE A CA 1
ATOM 655 C C . ILE A 1 81 ? -7.461 3.834 -0.489 1.00 96.94 81 ILE A C 1
ATOM 657 O O . ILE A 1 81 ? -6.910 3.330 -1.464 1.00 96.94 81 ILE A O 1
ATOM 661 N N . LEU A 1 82 ? -8.013 3.102 0.480 1.00 97.75 82 LEU A N 1
ATOM 662 C CA . LEU A 1 82 ? -7.984 1.646 0.489 1.00 97.75 82 LEU A CA 1
ATOM 663 C C . LEU A 1 82 ? -8.708 1.064 -0.724 1.00 97.75 82 LEU A C 1
ATOM 665 O O . LEU A 1 82 ? -8.179 0.143 -1.331 1.00 97.75 82 LEU A O 1
ATOM 669 N N . GLN A 1 83 ? -9.849 1.628 -1.133 1.00 97.50 83 GLN A N 1
ATOM 670 C CA . GLN A 1 83 ? -10.536 1.198 -2.353 1.00 97.50 83 GLN A CA 1
ATOM 671 C C . GLN A 1 83 ? -9.611 1.275 -3.570 1.00 97.50 83 GLN A C 1
ATOM 673 O O . GLN A 1 83 ? -9.492 0.306 -4.303 1.00 97.50 83 GLN A 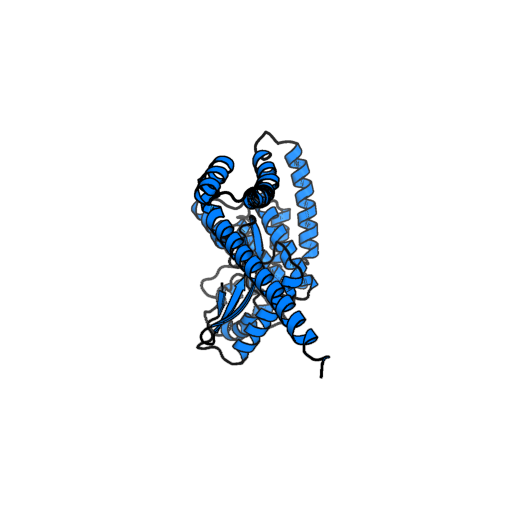O 1
ATOM 678 N N . GLN A 1 84 ? -8.918 2.400 -3.750 1.00 97.50 84 GLN A N 1
ATOM 679 C CA . GLN A 1 84 ? -8.001 2.597 -4.874 1.00 97.50 84 GLN A CA 1
ATOM 680 C C . GLN A 1 84 ? -6.859 1.576 -4.862 1.00 97.50 84 GLN A C 1
ATOM 682 O O . GLN A 1 84 ? -6.509 1.019 -5.899 1.00 97.50 84 GLN A O 1
ATOM 687 N N . ILE A 1 85 ? -6.296 1.294 -3.684 1.00 97.94 85 ILE A N 1
ATOM 688 C CA . ILE A 1 85 ? -5.270 0.257 -3.535 1.00 97.94 85 ILE A CA 1
ATOM 689 C C . ILE A 1 85 ? -5.859 -1.118 -3.880 1.00 97.94 85 ILE A C 1
ATOM 691 O O . ILE A 1 85 ? -5.244 -1.870 -4.626 1.00 97.94 85 ILE A O 1
ATOM 695 N N . VAL A 1 86 ? -7.051 -1.440 -3.377 1.00 98.00 86 VAL A N 1
ATOM 696 C CA . VAL A 1 86 ? -7.735 -2.716 -3.630 1.00 98.00 86 VAL A CA 1
ATOM 697 C C . VAL A 1 86 ? -8.033 -2.909 -5.115 1.00 98.00 86 VAL A C 1
ATOM 699 O O . VAL A 1 86 ? -7.760 -3.988 -5.630 1.00 98.00 86 VAL A O 1
ATOM 702 N N . ASP A 1 87 ? -8.498 -1.870 -5.810 1.00 96.88 87 ASP A N 1
ATOM 703 C CA . ASP A 1 87 ? -8.761 -1.906 -7.252 1.00 96.88 87 ASP A CA 1
ATOM 704 C C . ASP A 1 87 ? -7.466 -2.189 -8.038 1.00 96.88 87 ASP A C 1
ATOM 706 O O . ASP A 1 87 ? -7.447 -3.011 -8.950 1.00 96.88 87 ASP A O 1
ATOM 710 N N . GLY A 1 88 ? -6.346 -1.568 -7.647 1.00 95.62 88 GLY A N 1
ATOM 711 C CA . GLY A 1 88 ? -5.040 -1.850 -8.247 1.00 95.62 88 GLY A CA 1
ATOM 712 C C . GLY A 1 88 ? -4.538 -3.273 -7.967 1.00 95.62 88 GLY A C 1
ATOM 713 O O . GLY A 1 88 ? -4.078 -3.951 -8.882 1.00 95.62 88 GLY A O 1
ATOM 714 N N . VAL A 1 89 ? -4.639 -3.753 -6.722 1.00 95.69 89 VAL A N 1
ATOM 715 C CA . VAL A 1 89 ? -4.197 -5.110 -6.348 1.00 95.69 89 VAL A CA 1
ATOM 716 C C . VAL A 1 89 ? -5.059 -6.179 -7.020 1.00 95.69 89 VAL A C 1
ATOM 718 O O . VAL A 1 89 ? -4.527 -7.205 -7.434 1.00 95.69 89 VAL A O 1
ATOM 721 N N . GLU A 1 90 ? -6.365 -5.947 -7.171 1.00 95.94 90 GLU A N 1
ATOM 722 C CA . GLU A 1 90 ? -7.268 -6.870 -7.861 1.00 95.94 90 GLU A CA 1
ATOM 723 C C . GLU A 1 90 ? -6.817 -7.126 -9.299 1.00 95.94 90 GLU A C 1
ATOM 725 O O . GLU A 1 90 ? -6.716 -8.285 -9.694 1.00 95.94 90 GLU A O 1
ATOM 730 N N . VAL A 1 91 ? -6.448 -6.078 -10.046 1.00 93.50 91 VAL A N 1
ATOM 731 C CA . VAL A 1 91 ? -5.923 -6.228 -11.413 1.00 93.50 91 VAL A CA 1
ATOM 732 C C . VAL A 1 91 ? -4.663 -7.092 -11.437 1.00 93.50 91 VAL A C 1
ATOM 734 O O . VAL A 1 91 ? -4.533 -7.962 -12.297 1.00 93.50 91 VAL A O 1
ATOM 737 N N . LEU A 1 92 ? -3.746 -6.890 -10.486 1.00 91.62 92 LEU A N 1
ATOM 738 C CA . LEU A 1 92 ? -2.536 -7.710 -10.389 1.00 91.62 92 LEU A CA 1
ATOM 739 C C . LEU A 1 92 ? -2.880 -9.171 -10.096 1.00 91.62 92 LEU A C 1
ATOM 741 O O . LEU A 1 92 ? -2.395 -10.071 -10.781 1.00 91.62 92 LEU A O 1
ATOM 745 N N . HIS A 1 93 ? -3.755 -9.415 -9.122 1.00 92.00 93 HIS A N 1
ATOM 746 C CA . HIS A 1 93 ? -4.155 -10.764 -8.722 1.00 92.00 93 HIS A CA 1
ATOM 747 C C . HIS A 1 93 ? -4.928 -11.491 -9.829 1.00 92.00 93 HIS A C 1
ATOM 749 O O . HIS A 1 93 ? -4.674 -12.672 -10.055 1.00 92.00 93 HIS A O 1
ATOM 755 N N . ASP A 1 94 ? -5.787 -10.802 -10.581 1.00 91.62 94 ASP A N 1
ATOM 756 C CA . ASP A 1 94 ? -6.488 -11.368 -11.743 1.00 91.62 94 ASP A CA 1
ATOM 757 C C . ASP A 1 94 ? -5.527 -11.729 -12.893 1.00 91.62 94 ASP A C 1
ATOM 759 O O . ASP A 1 94 ? -5.810 -12.624 -13.689 1.00 91.62 94 ASP A O 1
ATOM 763 N N . MET A 1 95 ? -4.359 -11.084 -12.959 1.00 88.06 95 MET A N 1
ATOM 764 C CA . MET A 1 95 ? -3.267 -11.437 -13.873 1.00 88.06 95 MET A CA 1
ATOM 765 C C . MET A 1 95 ? -2.309 -12.497 -13.304 1.00 88.06 95 MET A C 1
ATOM 767 O O . MET A 1 95 ? -1.295 -12.797 -13.930 1.00 88.06 95 MET A O 1
ATOM 771 N N . ASN A 1 96 ? -2.595 -13.062 -12.125 1.00 86.88 96 ASN A N 1
ATOM 772 C CA . ASN A 1 96 ? -1.688 -13.936 -11.367 1.00 86.88 96 ASN A CA 1
ATOM 773 C C . ASN A 1 96 ? -0.333 -13.290 -11.020 1.00 86.88 96 ASN A C 1
ATOM 775 O O . ASN A 1 96 ? 0.666 -13.979 -10.806 1.00 86.88 96 ASN A O 1
ATOM 779 N N . ILE A 1 97 ? -0.296 -11.962 -10.917 1.00 86.00 97 ILE A N 1
ATOM 780 C CA . ILE A 1 97 ? 0.873 -11.195 -10.492 1.00 86.00 97 ILE A CA 1
ATOM 781 C C . ILE A 1 97 ? 0.751 -10.920 -8.992 1.00 86.00 97 ILE A C 1
ATOM 783 O O . ILE A 1 97 ? -0.231 -10.355 -8.520 1.00 86.00 97 ILE A O 1
ATOM 787 N N . ILE A 1 98 ? 1.777 -11.310 -8.237 1.00 85.06 98 ILE A N 1
ATOM 788 C CA . ILE A 1 98 ? 1.904 -11.017 -6.803 1.00 85.06 98 ILE A CA 1
ATOM 789 C C . ILE A 1 98 ? 2.868 -9.840 -6.662 1.00 85.06 98 ILE A C 1
ATOM 791 O O . ILE A 1 98 ? 3.983 -9.905 -7.187 1.00 85.06 98 ILE A O 1
ATOM 795 N N . HIS A 1 99 ? 2.469 -8.792 -5.946 1.00 86.62 99 HIS A N 1
ATOM 796 C CA . HIS A 1 99 ? 3.246 -7.559 -5.826 1.00 86.62 99 HIS A CA 1
ATOM 797 C C . HIS A 1 99 ? 4.478 -7.711 -4.918 1.00 86.62 99 HIS A C 1
ATOM 799 O O . HIS A 1 99 ? 5.560 -7.223 -5.250 1.00 86.62 99 HIS A O 1
ATOM 805 N N . ARG A 1 100 ? 4.327 -8.405 -3.779 1.00 82.69 100 ARG A N 1
ATOM 806 C CA . ARG A 1 100 ? 5.377 -8.800 -2.810 1.00 82.69 100 ARG A CA 1
ATOM 807 C C . ARG A 1 100 ? 6.009 -7.689 -1.975 1.00 82.69 100 ARG A C 1
ATOM 809 O O . ARG A 1 100 ? 6.675 -7.994 -0.992 1.00 82.69 100 ARG A O 1
ATOM 816 N N . ASP A 1 101 ? 5.802 -6.424 -2.329 1.00 82.69 101 ASP A N 1
ATOM 817 C CA . ASP A 1 101 ? 6.312 -5.273 -1.565 1.00 82.69 101 ASP A CA 1
ATOM 818 C C . ASP A 1 101 ? 5.232 -4.204 -1.323 1.00 82.69 101 ASP A C 1
ATOM 820 O O . ASP A 1 101 ? 5.482 -3.007 -1.447 1.00 82.69 101 ASP A O 1
ATOM 824 N N . LEU A 1 102 ? 3.992 -4.623 -1.037 1.00 90.12 102 LEU A N 1
ATOM 825 C CA . LEU A 1 102 ? 2.921 -3.675 -0.712 1.00 90.12 102 LEU A CA 1
ATOM 826 C C . LEU A 1 102 ? 3.208 -2.989 0.628 1.00 90.12 102 LEU A C 1
ATOM 828 O O . LEU A 1 102 ? 3.228 -3.621 1.682 1.00 90.12 102 LEU A O 1
ATOM 832 N N . LYS A 1 103 ? 3.430 -1.677 0.575 1.00 91.00 103 LYS A N 1
ATOM 833 C CA . LYS A 1 103 ? 3.685 -0.825 1.739 1.00 91.00 103 LYS A CA 1
ATOM 834 C C . LYS A 1 103 ? 3.384 0.628 1.418 1.00 91.00 103 LYS A C 1
ATOM 836 O O . LYS A 1 103 ? 3.384 1.038 0.259 1.00 91.00 103 LYS A O 1
ATOM 841 N N . THR A 1 104 ? 3.245 1.449 2.451 1.00 93.50 104 THR A N 1
ATOM 842 C CA . THR A 1 104 ? 2.937 2.884 2.323 1.00 93.50 104 THR A CA 1
ATOM 843 C C . THR A 1 104 ? 3.972 3.681 1.515 1.00 93.50 104 THR A C 1
ATOM 845 O O . THR A 1 104 ? 3.651 4.738 0.975 1.00 93.50 104 THR A O 1
ATOM 848 N N . LYS A 1 105 ? 5.216 3.199 1.391 1.00 91.25 105 LYS A N 1
ATOM 849 C CA . LYS A 1 105 ? 6.246 3.823 0.538 1.00 91.25 105 LYS A CA 1
ATOM 850 C C . LYS A 1 105 ? 6.061 3.538 -0.955 1.00 91.25 105 LYS A C 1
ATOM 852 O O . LYS A 1 105 ? 6.444 4.379 -1.758 1.00 91.25 105 LYS A O 1
ATOM 857 N N . ASN A 1 106 ? 5.440 2.411 -1.295 1.00 92.94 106 ASN A N 1
ATOM 858 C CA . ASN A 1 106 ? 5.206 1.962 -2.670 1.00 92.94 106 ASN A CA 1
ATOM 859 C C . ASN A 1 106 ? 3.785 2.304 -3.148 1.00 92.94 106 ASN A C 1
ATOM 861 O O . ASN A 1 106 ? 3.330 1.822 -4.176 1.00 92.94 106 ASN A O 1
ATOM 865 N N . ILE A 1 107 ? 3.063 3.128 -2.391 1.00 95.94 107 ILE A N 1
ATOM 866 C CA . ILE A 1 107 ? 1.774 3.682 -2.790 1.00 95.94 107 ILE A CA 1
ATOM 867 C C . ILE A 1 107 ? 1.972 5.183 -2.900 1.00 95.94 107 ILE A C 1
ATOM 869 O O . ILE A 1 107 ? 2.300 5.851 -1.915 1.00 95.94 107 ILE A O 1
ATOM 873 N N . MET A 1 108 ? 1.807 5.720 -4.101 1.00 94.81 108 MET A N 1
ATOM 874 C CA . MET A 1 108 ? 2.084 7.121 -4.395 1.00 94.81 108 MET A CA 1
ATOM 875 C C . MET A 1 108 ? 0.861 7.813 -4.973 1.00 94.81 108 MET A C 1
ATOM 877 O O . MET A 1 108 ? -0.003 7.186 -5.575 1.00 94.81 108 MET A O 1
ATOM 881 N N . ARG A 1 109 ? 0.765 9.123 -4.766 1.00 94.25 109 ARG A N 1
ATOM 882 C CA . ARG A 1 109 ? -0.312 9.932 -5.326 1.00 94.25 109 ARG A CA 1
ATOM 883 C C . ARG A 1 109 ? 0.122 10.505 -6.669 1.00 94.25 109 ARG A C 1
ATOM 885 O O . ARG A 1 109 ? 1.056 11.306 -6.703 1.00 94.25 109 ARG A O 1
ATOM 892 N N . GLY A 1 110 ? -0.575 10.137 -7.736 1.00 83.69 110 GLY A N 1
ATOM 893 C CA . GLY A 1 110 ? -0.399 10.714 -9.063 1.00 83.69 110 GLY A CA 1
ATOM 894 C C . GLY A 1 110 ? -0.792 12.192 -9.115 1.00 83.69 110 GLY A C 1
ATOM 895 O O . GLY A 1 110 ? -1.467 12.728 -8.222 1.00 83.69 110 GLY A O 1
ATOM 896 N N . LEU A 1 111 ? -0.373 12.872 -10.183 1.00 84.19 111 LEU A N 1
ATOM 897 C CA . LEU A 1 111 ? -0.769 14.263 -10.448 1.00 84.19 111 LEU A CA 1
ATOM 898 C C . LEU A 1 111 ? -2.282 14.400 -10.698 1.00 84.19 111 LEU A C 1
ATOM 900 O O . LEU A 1 111 ? -2.873 15.434 -10.383 1.00 84.19 111 LEU A O 1
ATOM 904 N N . ASP A 1 112 ? -2.912 13.320 -11.162 1.00 81.69 112 ASP A N 1
ATOM 905 C CA . ASP A 1 112 ? -4.361 13.122 -11.308 1.00 81.69 112 ASP A CA 1
ATOM 906 C C . ASP A 1 112 ? -5.119 12.991 -9.969 1.00 81.69 112 ASP A C 1
ATOM 908 O O . ASP A 1 112 ? -6.345 12.881 -9.952 1.00 81.69 112 ASP A O 1
ATOM 912 N N . ARG A 1 113 ? -4.402 13.046 -8.837 1.00 89.31 113 ARG A N 1
ATOM 913 C CA . ARG A 1 113 ? -4.907 12.874 -7.464 1.00 89.31 113 ARG A CA 1
ATOM 914 C C . ARG A 1 113 ? -5.372 11.456 -7.119 1.00 89.31 113 ARG A C 1
ATOM 916 O O . ARG A 1 113 ? -5.926 11.291 -6.028 1.00 89.31 113 ARG A O 1
ATOM 923 N N . GLN A 1 114 ? -5.099 10.463 -7.962 1.00 92.12 114 GLN A N 1
ATOM 924 C CA . GLN A 1 114 ? -5.335 9.055 -7.650 1.00 92.12 114 GLN A CA 1
ATOM 925 C C . GLN A 1 114 ? -4.139 8.459 -6.906 1.00 92.12 114 GLN A C 1
ATOM 927 O O . GLN A 1 114 ? -2.994 8.874 -7.086 1.00 92.12 114 GLN A O 1
ATOM 932 N N . TRP A 1 115 ? -4.401 7.489 -6.039 1.00 96.75 115 TRP A N 1
ATOM 933 C CA . TRP A 1 115 ? -3.376 6.658 -5.425 1.00 96.75 115 TRP A CA 1
ATOM 934 C C . TRP A 1 115 ? -3.054 5.489 -6.339 1.00 96.75 115 TRP A C 1
ATOM 936 O O . TRP A 1 115 ? -3.953 4.834 -6.867 1.00 96.75 115 TRP A O 1
ATOM 946 N N . LYS A 1 116 ? -1.759 5.258 -6.517 1.00 94.12 116 LYS A N 1
ATOM 947 C CA . LYS A 1 116 ? -1.183 4.338 -7.483 1.00 94.12 116 LYS A CA 1
ATOM 948 C C . LYS A 1 116 ? -0.206 3.415 -6.780 1.00 94.12 116 LYS A C 1
ATOM 950 O O . LYS A 1 116 ? 0.606 3.869 -5.971 1.00 94.12 116 LYS A O 1
ATOM 955 N N . ILE A 1 117 ? -0.306 2.129 -7.083 1.00 94.50 117 ILE A N 1
ATOM 956 C CA . ILE A 1 117 ? 0.666 1.122 -6.666 1.00 94.50 117 ILE A CA 1
ATOM 957 C C . ILE A 1 117 ? 1.907 1.269 -7.547 1.00 94.50 117 ILE A C 1
ATOM 959 O O . ILE A 1 117 ? 1.798 1.352 -8.771 1.00 94.50 117 ILE A O 1
ATOM 963 N N . CYS A 1 118 ? 3.071 1.313 -6.913 1.00 88.19 118 CYS A N 1
ATOM 964 C CA . CYS A 1 118 ? 4.379 1.476 -7.530 1.00 88.19 118 CYS A CA 1
ATOM 965 C C . CYS A 1 118 ? 5.317 0.338 -7.105 1.00 88.19 118 CYS A C 1
ATOM 967 O O . CYS A 1 118 ? 5.076 -0.316 -6.097 1.00 88.19 118 CYS A O 1
ATOM 969 N N . ASP A 1 119 ? 6.438 0.182 -7.815 1.00 78.06 119 ASP A N 1
ATOM 970 C CA . ASP A 1 119 ? 7.545 -0.713 -7.443 1.00 78.06 119 ASP A CA 1
ATOM 971 C C . ASP A 1 119 ? 7.148 -2.188 -7.241 1.00 78.06 119 ASP A C 1
ATOM 973 O O . ASP A 1 119 ? 7.083 -2.703 -6.121 1.00 78.06 119 ASP A O 1
ATOM 977 N N . PHE A 1 120 ? 6.974 -2.891 -8.363 1.00 69.81 120 PHE A N 1
ATOM 978 C CA . PHE A 1 120 ? 6.729 -4.331 -8.402 1.00 69.81 120 PHE A CA 1
ATOM 979 C C . PHE A 1 120 ? 7.961 -5.089 -7.905 1.00 69.81 120 PHE A C 1
ATOM 981 O O . PHE A 1 120 ? 9.018 -5.051 -8.525 1.00 69.81 120 PHE A O 1
ATOM 988 N N . GLY A 1 121 ? 7.837 -5.806 -6.787 1.00 59.03 121 GLY A N 1
ATOM 989 C CA . GLY A 1 121 ? 8.952 -6.453 -6.085 1.00 59.03 121 GLY A CA 1
ATOM 990 C C . GLY A 1 121 ? 9.560 -7.679 -6.781 1.00 59.03 121 GLY A C 1
ATOM 991 O O . GLY A 1 121 ? 10.048 -8.577 -6.097 1.00 59.03 121 GLY A O 1
ATOM 992 N N . VAL A 1 122 ? 9.530 -7.765 -8.114 1.00 53.56 122 VAL A N 1
ATOM 993 C CA . VAL A 1 122 ? 10.026 -8.925 -8.875 1.00 53.56 122 VAL A CA 1
ATOM 994 C C . VAL A 1 122 ? 11.542 -9.080 -8.705 1.00 53.56 122 VAL A C 1
ATOM 996 O O . VAL A 1 122 ? 12.003 -10.196 -8.455 1.00 53.56 122 VAL A O 1
ATOM 999 N N . ALA A 1 123 ? 12.304 -7.976 -8.693 1.00 48.00 123 ALA A N 1
ATOM 1000 C CA . ALA A 1 123 ? 13.741 -7.976 -8.392 1.00 48.00 123 ALA A CA 1
ATOM 1001 C C . ALA A 1 123 ? 14.100 -8.384 -6.951 1.00 48.00 123 ALA A C 1
ATOM 1003 O O . ALA A 1 123 ? 15.233 -8.786 -6.680 1.00 48.00 123 ALA A O 1
ATOM 1004 N N . LYS A 1 124 ? 13.133 -8.378 -6.025 1.00 51.59 124 LYS A N 1
ATOM 1005 C CA . LYS A 1 124 ? 13.370 -8.683 -4.603 1.00 51.59 124 LYS A CA 1
ATOM 1006 C C . LYS A 1 124 ? 13.349 -10.168 -4.255 1.00 51.59 124 LYS A C 1
ATOM 1008 O O . LYS A 1 124 ? 13.633 -10.538 -3.121 1.00 51.59 124 LYS A O 1
ATOM 1013 N N . LEU A 1 125 ? 13.068 -11.047 -5.218 1.00 47.88 125 LEU A N 1
ATOM 1014 C CA . LEU A 1 125 ? 13.164 -12.501 -5.030 1.00 47.88 125 LEU A CA 1
ATOM 1015 C C . LEU A 1 125 ? 14.571 -12.968 -4.629 1.00 47.88 125 LEU A C 1
ATOM 1017 O O . LEU A 1 125 ? 14.691 -13.940 -3.888 1.00 47.88 125 LEU A O 1
ATOM 1021 N N . ILE A 1 126 ? 15.620 -12.295 -5.115 1.00 41.34 126 ILE A N 1
ATOM 1022 C CA . ILE A 1 126 ? 17.006 -12.558 -4.686 1.00 41.34 126 ILE A CA 1
ATOM 1023 C C . ILE A 1 126 ? 17.256 -11.963 -3.309 1.00 41.34 126 ILE A C 1
ATOM 1025 O O . ILE A 1 126 ? 17.892 -12.615 -2.485 1.00 41.34 126 ILE A O 1
ATOM 1029 N N . GLU A 1 127 ? 16.696 -10.779 -3.041 1.00 46.47 127 GLU A N 1
ATOM 1030 C CA . GLU A 1 127 ? 16.806 -10.172 -1.724 1.00 46.47 127 GLU A CA 1
ATOM 1031 C C . GLU A 1 127 ? 16.256 -11.105 -0.656 1.00 46.47 127 GLU A C 1
ATOM 1033 O O . GLU A 1 127 ? 16.890 -11.175 0.358 1.00 46.47 127 GLU A O 1
ATOM 1038 N N . ILE A 1 128 ? 15.201 -11.907 -0.823 1.00 44.53 128 ILE A N 1
ATOM 1039 C CA . ILE A 1 128 ? 14.731 -12.771 0.288 1.00 44.53 128 ILE A CA 1
ATOM 1040 C C . ILE A 1 128 ? 15.815 -13.751 0.789 1.00 44.53 128 ILE A C 1
ATOM 1042 O O . ILE A 1 128 ? 15.916 -13.963 1.997 1.00 44.53 128 ILE A O 1
ATOM 1046 N N . ALA A 1 129 ? 16.665 -14.289 -0.093 1.00 42.09 129 ALA A N 1
ATOM 1047 C CA . ALA A 1 129 ? 17.802 -15.115 0.324 1.00 42.09 129 ALA A CA 1
ATOM 1048 C C . ALA A 1 129 ? 18.885 -14.287 1.044 1.00 42.09 129 ALA A C 1
ATOM 1050 O O . ALA A 1 129 ? 19.449 -14.767 2.023 1.00 42.09 129 ALA A O 1
ATOM 1051 N N . ASP A 1 130 ? 19.101 -13.039 0.612 1.00 37.16 130 ASP A N 1
ATOM 1052 C CA . ASP A 1 130 ? 20.034 -12.077 1.219 1.00 37.16 130 ASP A CA 1
ATOM 1053 C C . ASP A 1 130 ? 19.448 -11.271 2.404 1.00 37.16 130 ASP A C 1
ATOM 1055 O O . ASP A 1 130 ? 20.192 -10.735 3.203 1.00 37.16 130 ASP A O 1
ATOM 1059 N N . VAL A 1 131 ? 18.130 -11.190 2.580 1.00 41.34 131 VAL A N 1
ATOM 1060 C CA . VAL A 1 131 ? 17.366 -10.501 3.642 1.00 41.34 131 VAL A CA 1
ATOM 1061 C C . VAL A 1 131 ? 17.320 -11.407 4.864 1.00 41.34 131 VAL A C 1
ATOM 1063 O O . VAL A 1 131 ? 17.277 -10.931 5.997 1.00 41.34 131 VAL A O 1
ATOM 1066 N N . MET A 1 132 ? 17.354 -12.728 4.647 1.00 42.56 132 MET A N 1
ATOM 1067 C CA . MET A 1 132 ? 17.580 -13.691 5.721 1.00 42.56 132 MET A CA 1
ATOM 1068 C C . MET A 1 132 ? 19.020 -13.625 6.266 1.00 42.56 132 MET A C 1
ATOM 1070 O O . MET A 1 132 ? 19.223 -13.937 7.438 1.00 42.56 132 MET A O 1
ATOM 1074 N N . THR A 1 133 ? 20.002 -13.171 5.475 1.00 38.28 133 THR A N 1
ATOM 1075 C CA . THR A 1 133 ? 21.427 -13.050 5.861 1.00 38.28 133 THR A CA 1
ATOM 1076 C C . THR A 1 133 ? 21.906 -11.616 6.137 1.00 38.28 133 THR A C 1
ATOM 1078 O O . THR A 1 133 ? 22.887 -11.443 6.859 1.00 38.28 133 THR A O 1
ATOM 1081 N N . ALA A 1 134 ? 21.232 -10.574 5.643 1.00 33.25 134 ALA A N 1
ATOM 1082 C CA . ALA A 1 134 ? 21.658 -9.177 5.716 1.00 33.25 134 ALA A CA 1
ATOM 1083 C C . ALA A 1 134 ? 20.545 -8.240 6.215 1.00 33.25 134 ALA A C 1
ATOM 1085 O O . ALA A 1 134 ? 19.360 -8.403 5.936 1.00 33.25 134 ALA A O 1
ATOM 1086 N N . ARG A 1 135 ? 20.965 -7.189 6.933 1.00 37.34 135 ARG A N 1
ATOM 1087 C CA . ARG A 1 135 ? 20.171 -6.066 7.481 1.00 37.34 135 ARG A CA 1
ATOM 1088 C C . ARG A 1 135 ? 19.525 -5.168 6.402 1.00 37.34 135 ARG A C 1
ATOM 1090 O O . ARG A 1 135 ? 19.498 -3.949 6.552 1.00 37.34 135 ARG A O 1
ATOM 1097 N N . ILE A 1 136 ? 19.049 -5.725 5.294 1.00 36.09 136 ILE A N 1
ATOM 1098 C CA . ILE A 1 136 ? 18.558 -4.973 4.138 1.00 36.09 136 ILE A CA 1
ATOM 1099 C C . ILE A 1 136 ? 17.115 -5.400 3.889 1.00 36.09 136 ILE A C 1
ATOM 1101 O O . ILE A 1 136 ? 16.855 -6.504 3.442 1.00 36.09 136 ILE A O 1
ATOM 1105 N N . GLY A 1 137 ? 16.162 -4.541 4.253 1.00 49.22 137 GLY A N 1
ATOM 1106 C CA . GLY A 1 137 ? 14.728 -4.787 4.091 1.00 49.22 137 GLY A CA 1
ATOM 1107 C C . GLY A 1 137 ? 13.887 -3.997 5.093 1.00 49.22 137 GLY A C 1
ATOM 1108 O O . GLY A 1 137 ? 14.377 -3.548 6.124 1.00 49.22 137 GLY A O 1
ATOM 1109 N N . THR A 1 138 ? 12.602 -3.787 4.790 1.00 56.69 138 THR A N 1
ATOM 1110 C CA . THR A 1 138 ? 11.625 -3.235 5.748 1.00 56.69 138 THR A CA 1
ATOM 1111 C C . THR A 1 138 ? 10.789 -4.403 6.296 1.00 56.69 138 THR A C 1
ATOM 1113 O O . THR A 1 138 ? 9.746 -4.702 5.717 1.00 56.69 138 THR A O 1
ATOM 1116 N N . PRO A 1 139 ? 11.232 -5.104 7.361 1.00 68.19 139 PRO A N 1
ATOM 1117 C CA . PRO A 1 139 ? 10.628 -6.367 7.823 1.00 68.19 139 PRO A CA 1
ATOM 1118 C C . PRO A 1 139 ? 9.167 -6.230 8.281 1.00 68.19 139 PRO A C 1
ATOM 1120 O O . PRO A 1 139 ? 8.448 -7.220 8.355 1.00 68.19 139 PRO A O 1
ATOM 1123 N N . TYR A 1 140 ? 8.712 -5.003 8.548 1.00 78.44 140 TYR A N 1
ATOM 1124 C CA . TYR A 1 140 ? 7.406 -4.679 9.127 1.00 78.44 140 TYR A CA 1
ATOM 1125 C C . TYR A 1 140 ? 6.179 -5.123 8.300 1.00 78.44 140 TYR A C 1
ATOM 1127 O O . TYR A 1 140 ? 5.071 -5.148 8.832 1.00 78.44 140 TYR A O 1
ATOM 1135 N N . TYR A 1 141 ? 6.352 -5.478 7.021 1.00 80.06 141 TYR A N 1
ATOM 1136 C CA . TYR A 1 141 ? 5.259 -5.886 6.117 1.00 80.06 141 TYR A CA 1
ATOM 1137 C C . TYR A 1 141 ? 5.341 -7.357 5.682 1.00 80.06 141 TYR A C 1
ATOM 1139 O O . TYR A 1 141 ? 4.511 -7.802 4.888 1.00 80.06 141 TYR A O 1
ATOM 1147 N N . MET A 1 142 ? 6.339 -8.105 6.165 1.00 78.38 142 MET A N 1
ATOM 1148 C CA . MET A 1 142 ? 6.573 -9.496 5.772 1.00 78.38 142 MET A CA 1
ATOM 1149 C C . MET A 1 142 ? 5.604 -10.433 6.500 1.00 78.38 142 MET A C 1
ATOM 1151 O O . MET A 1 142 ? 5.402 -10.300 7.708 1.00 78.38 142 MET A O 1
ATOM 1155 N N . CYS A 1 143 ? 4.999 -11.370 5.770 1.00 73.38 143 CYS A N 1
ATOM 1156 C CA . CYS A 1 143 ? 4.052 -12.332 6.330 1.00 73.38 143 CYS A CA 1
ATOM 1157 C C . CYS A 1 143 ? 4.754 -13.572 6.919 1.00 73.38 143 CYS A C 1
ATOM 1159 O O . CYS A 1 143 ? 5.852 -13.925 6.475 1.00 73.38 143 CYS A O 1
ATOM 1161 N N . PRO A 1 144 ? 4.146 -14.244 7.914 1.00 73.19 144 PRO A N 1
ATOM 1162 C CA . PRO A 1 144 ? 4.776 -15.339 8.657 1.00 73.19 144 PRO A CA 1
ATOM 1163 C C . PRO A 1 144 ? 5.278 -16.482 7.764 1.00 73.19 144 PRO A C 1
ATOM 1165 O O . PRO A 1 144 ? 6.410 -16.932 7.911 1.00 73.19 144 PRO A O 1
ATOM 1168 N N . GLU A 1 145 ? 4.499 -16.907 6.773 1.00 71.12 145 GLU A N 1
ATOM 1169 C CA . GLU A 1 145 ? 4.857 -18.011 5.877 1.00 71.12 145 GLU A CA 1
ATOM 1170 C C . GLU A 1 145 ? 6.090 -17.723 5.004 1.00 71.12 145 GLU A C 1
ATOM 1172 O O . GLU A 1 145 ? 6.815 -18.644 4.630 1.00 71.12 145 GLU A O 1
ATOM 1177 N N . VAL A 1 146 ? 6.376 -16.447 4.742 1.00 66.69 146 VAL A N 1
ATOM 1178 C CA . VAL A 1 146 ? 7.567 -16.012 3.999 1.00 66.69 146 VAL A CA 1
ATOM 1179 C C . VAL A 1 146 ? 8.800 -16.069 4.883 1.00 66.69 146 VAL A C 1
ATOM 1181 O O . VAL A 1 146 ? 9.870 -16.466 4.425 1.00 66.69 146 VAL A O 1
ATOM 1184 N N . THR A 1 147 ? 8.641 -15.758 6.172 1.00 60.41 147 THR A N 1
ATOM 1185 C CA . THR A 1 147 ? 9.710 -15.942 7.165 1.00 60.41 147 THR A CA 1
ATOM 1186 C C . THR A 1 147 ? 10.054 -17.414 7.399 1.00 60.41 147 THR A C 1
ATOM 1188 O O . THR A 1 147 ? 11.125 -17.702 7.929 1.00 60.41 147 THR A O 1
ATOM 1191 N N . ASP A 1 148 ? 9.167 -18.327 6.993 1.00 59.62 148 ASP A N 1
ATOM 1192 C CA . ASP A 1 148 ? 9.332 -19.779 7.094 1.00 59.62 148 ASP A CA 1
ATOM 1193 C C . ASP A 1 148 ? 9.769 -20.423 5.760 1.00 59.62 148 ASP A C 1
ATOM 1195 O O . ASP A 1 148 ? 9.858 -21.647 5.669 1.00 59.62 148 ASP A O 1
ATOM 1199 N N . GLY A 1 149 ? 10.013 -19.629 4.707 1.00 55.00 149 GLY A N 1
ATOM 1200 C CA . GLY A 1 149 ? 10.457 -20.126 3.399 1.00 55.00 149 GLY A CA 1
ATOM 1201 C C . GLY A 1 149 ? 9.402 -20.914 2.608 1.00 55.00 149 GLY A C 1
ATOM 1202 O O . GLY A 1 149 ? 9.755 -21.652 1.689 1.00 55.00 149 GLY A O 1
ATOM 1203 N N . LYS A 1 150 ? 8.113 -20.785 2.951 1.00 59.00 150 LYS A N 1
ATOM 1204 C CA . LYS A 1 150 ? 7.005 -21.452 2.245 1.00 59.00 150 LYS A CA 1
ATOM 1205 C C . LYS A 1 150 ? 6.635 -20.703 0.959 1.00 59.00 150 LYS A C 1
ATOM 1207 O O . LYS A 1 150 ? 6.984 -19.537 0.775 1.00 59.00 150 LYS A O 1
ATOM 1212 N N . CYS A 1 151 ? 5.923 -21.381 0.054 1.00 55.06 151 CYS A N 1
ATOM 1213 C CA . CYS A 1 151 ? 5.502 -20.802 -1.223 1.00 55.06 151 CYS A CA 1
ATOM 1214 C C . CYS A 1 151 ? 4.665 -19.527 -1.028 1.00 55.06 151 CYS A C 1
ATOM 1216 O O . CYS A 1 151 ? 3.694 -19.514 -0.276 1.00 55.06 151 CYS A O 1
ATOM 1218 N N . TYR A 1 152 ? 5.050 -18.480 -1.758 1.00 65.56 152 TYR A N 1
ATOM 1219 C CA . TYR A 1 152 ? 4.343 -17.205 -1.859 1.00 65.56 152 TYR A CA 1
ATOM 1220 C C . TYR A 1 152 ? 3.062 -17.373 -2.684 1.00 65.56 152 TYR A C 1
ATOM 1222 O O . TYR A 1 152 ? 3.137 -17.771 -3.848 1.00 65.56 152 TYR A O 1
ATOM 1230 N N . ASP A 1 153 ? 1.915 -16.996 -2.129 1.00 76.06 153 ASP A N 1
ATOM 1231 C CA . ASP A 1 153 ? 0.665 -16.846 -2.872 1.00 76.06 153 ASP A CA 1
ATOM 1232 C C . ASP A 1 153 ? 0.121 -15.408 -2.747 1.00 76.06 153 ASP A C 1
ATOM 1234 O O . ASP A 1 153 ? 0.731 -14.524 -2.137 1.00 76.06 153 ASP A O 1
ATOM 1238 N N . GLN A 1 154 ? -1.042 -15.149 -3.342 1.00 87.88 154 GLN A N 1
ATOM 1239 C CA . GLN A 1 154 ? -1.706 -13.844 -3.277 1.00 87.88 154 GLN A CA 1
ATOM 1240 C C . GLN A 1 154 ? -2.080 -13.421 -1.841 1.00 87.88 154 GLN A C 1
ATOM 1242 O O . GLN A 1 154 ? -2.308 -12.237 -1.595 1.00 87.88 154 GLN A O 1
ATOM 1247 N N . LYS A 1 155 ? -2.130 -14.342 -0.866 1.00 91.19 155 LYS A N 1
ATOM 1248 C CA . LYS A 1 155 ? -2.441 -14.035 0.541 1.00 91.19 155 LYS A CA 1
ATOM 1249 C C . LYS A 1 155 ? -1.296 -13.328 1.249 1.00 91.19 155 LYS A C 1
ATOM 1251 O O . LYS A 1 155 ? -1.556 -12.640 2.241 1.00 91.19 155 LYS A O 1
ATOM 1256 N N . ALA A 1 156 ? -0.070 -13.444 0.747 1.00 87.94 156 ALA A N 1
ATOM 1257 C CA . ALA A 1 156 ? 1.056 -12.658 1.236 1.00 87.94 156 ALA A CA 1
ATOM 1258 C C . ALA A 1 156 ? 0.830 -11.154 0.997 1.00 87.94 156 ALA A C 1
ATOM 1260 O O . ALA A 1 156 ? 0.995 -10.353 1.916 1.00 87.94 156 ALA A O 1
ATOM 1261 N N . ASP A 1 157 ? 0.335 -10.775 -0.187 1.00 91.00 157 ASP A N 1
ATOM 1262 C CA . ASP A 1 157 ? -0.039 -9.384 -0.479 1.00 91.00 157 ASP A CA 1
ATOM 1263 C C . ASP A 1 157 ? -1.164 -8.896 0.444 1.00 91.00 157 ASP A C 1
ATOM 1265 O O . ASP A 1 157 ? -1.141 -7.747 0.880 1.00 91.00 157 ASP A O 1
ATOM 1269 N N . ILE A 1 158 ? -2.121 -9.764 0.801 1.00 96.56 158 ILE A N 1
ATOM 1270 C CA . ILE A 1 158 ? -3.203 -9.413 1.738 1.00 96.56 158 ILE A CA 1
ATOM 1271 C C . ILE A 1 158 ? -2.658 -9.105 3.136 1.00 96.56 158 ILE A C 1
ATOM 1273 O O . ILE A 1 158 ? -3.122 -8.164 3.777 1.00 96.56 158 ILE A O 1
ATOM 1277 N N . TRP A 1 159 ? -1.648 -9.841 3.602 1.00 94.81 159 TRP A N 1
ATOM 1278 C CA . TRP A 1 159 ? -0.977 -9.520 4.863 1.00 94.81 159 TRP A CA 1
ATOM 1279 C C . TRP A 1 159 ? -0.258 -8.172 4.793 1.00 94.81 159 TRP A C 1
ATOM 1281 O O . TRP A 1 159 ? -0.453 -7.321 5.661 1.00 94.81 159 TRP A O 1
ATOM 1291 N N . SER A 1 160 ? 0.540 -7.944 3.747 1.00 93.56 160 SER A N 1
ATOM 1292 C CA . SER A 1 160 ? 1.254 -6.676 3.561 1.00 93.56 160 SER A CA 1
ATOM 1293 C C . SER A 1 160 ? 0.288 -5.489 3.425 1.00 93.56 160 SER A C 1
ATOM 1295 O O . SER A 1 160 ? 0.541 -4.406 3.966 1.00 93.56 160 SER A O 1
ATOM 1297 N N . LEU A 1 161 ? -0.871 -5.701 2.793 1.00 96.88 161 LEU A N 1
ATOM 1298 C CA . LEU A 1 161 ? -1.979 -4.748 2.765 1.00 96.88 161 LEU A CA 1
ATOM 1299 C C . LEU A 1 161 ? -2.577 -4.528 4.163 1.00 96.88 161 LEU A C 1
ATOM 1301 O O . LEU A 1 161 ? -2.834 -3.384 4.526 1.00 96.88 161 LEU A O 1
ATOM 1305 N N . GLY A 1 162 ? -2.726 -5.573 4.979 1.00 97.56 162 GLY A N 1
ATOM 1306 C CA . GLY A 1 162 ? -3.120 -5.469 6.387 1.00 97.56 162 GLY A CA 1
ATOM 1307 C C . GLY A 1 162 ? -2.165 -4.598 7.210 1.00 97.56 162 GLY A C 1
ATOM 1308 O O . GLY A 1 162 ? -2.611 -3.680 7.901 1.00 97.56 162 GLY A O 1
ATOM 1309 N N . CYS A 1 163 ? -0.851 -4.804 7.069 1.00 96.25 163 CYS A N 1
ATOM 1310 C CA . CYS A 1 163 ? 0.169 -3.962 7.706 1.00 96.25 163 CYS A CA 1
ATOM 1311 C C . CYS A 1 163 ? 0.085 -2.507 7.219 1.00 96.25 163 CYS A C 1
ATOM 1313 O O . CYS A 1 163 ? 0.165 -1.575 8.018 1.00 96.25 163 CYS A O 1
ATOM 1315 N N . THR A 1 164 ? -0.123 -2.310 5.913 1.00 96.69 164 THR A N 1
ATOM 1316 C CA . THR A 1 164 ? -0.319 -0.987 5.300 1.00 96.69 164 THR A CA 1
ATOM 1317 C C . THR A 1 164 ? -1.552 -0.288 5.874 1.00 96.69 164 THR A C 1
ATOM 1319 O O . THR A 1 164 ? -1.476 0.880 6.250 1.00 96.69 164 THR A O 1
ATOM 1322 N N . CYS A 1 165 ? -2.670 -1.003 6.007 1.00 97.69 165 CYS A N 1
ATOM 1323 C CA . CYS A 1 165 ? -3.908 -0.477 6.575 1.00 97.69 165 CYS A CA 1
ATOM 1324 C C . CYS A 1 165 ? -3.740 -0.086 8.044 1.00 97.69 165 CYS A C 1
ATOM 1326 O O . CYS A 1 165 ? -4.192 0.980 8.458 1.00 97.69 165 CYS A O 1
ATOM 1328 N N . TYR A 1 166 ? -3.053 -0.916 8.828 1.00 97.12 166 TYR A N 1
ATOM 1329 C CA . TYR A 1 166 ? -2.754 -0.598 10.219 1.00 97.12 166 TYR A CA 1
ATOM 1330 C C . TYR A 1 166 ? -1.903 0.677 10.340 1.00 97.12 166 TYR A C 1
ATOM 1332 O O . TYR A 1 166 ? -2.184 1.540 11.175 1.00 97.12 166 TYR A O 1
ATOM 1340 N N . GLU A 1 167 ? -0.899 0.842 9.475 1.00 96.00 167 GLU A N 1
ATOM 1341 C CA . GLU A 1 167 ? -0.074 2.053 9.450 1.00 96.00 167 GLU A CA 1
ATOM 1342 C C . GLU A 1 167 ? -0.868 3.289 9.017 1.00 96.00 167 GLU A C 1
ATOM 1344 O O . GLU A 1 167 ? -0.710 4.353 9.615 1.00 96.00 167 GLU A O 1
ATOM 1349 N N . MET A 1 168 ? -1.762 3.164 8.033 1.00 96.75 168 MET A N 1
ATOM 1350 C CA . MET A 1 168 ? -2.673 4.248 7.646 1.00 96.75 168 MET A CA 1
ATOM 1351 C C . MET A 1 168 ? -3.579 4.675 8.808 1.00 96.75 168 MET A C 1
ATOM 1353 O O . MET A 1 168 ? -3.787 5.872 9.004 1.00 96.75 168 MET A O 1
ATOM 1357 N N . ALA A 1 169 ? -4.084 3.706 9.577 1.00 96.38 169 ALA A N 1
ATOM 1358 C CA . ALA A 1 169 ? -5.010 3.939 10.679 1.00 96.38 169 ALA A CA 1
ATOM 1359 C C . ALA A 1 169 ? -4.342 4.558 11.915 1.00 96.38 169 ALA A C 1
ATOM 1361 O O . ALA A 1 169 ? -4.940 5.390 12.591 1.00 96.38 169 ALA A O 1
ATOM 1362 N N . THR A 1 170 ? -3.102 4.162 12.216 1.00 94.62 170 THR A N 1
ATOM 1363 C CA . THR A 1 170 ? -2.452 4.476 13.503 1.00 94.62 170 THR A CA 1
ATOM 1364 C C . THR A 1 170 ? -1.201 5.350 13.382 1.00 94.62 170 THR A C 1
ATOM 1366 O O . THR A 1 170 ? -0.717 5.892 14.379 1.00 94.62 170 THR A O 1
ATOM 1369 N N . GLY A 1 171 ? -0.615 5.457 12.186 1.00 92.88 171 GLY A N 1
ATOM 1370 C CA . GLY A 1 171 ? 0.706 6.055 11.976 1.00 92.88 171 GLY A CA 1
ATOM 1371 C C . GLY A 1 171 ? 1.860 5.278 12.628 1.00 92.88 171 GLY A C 1
ATOM 1372 O O . GLY A 1 171 ? 2.909 5.870 12.930 1.00 92.88 171 GLY A O 1
ATOM 1373 N N . ARG A 1 172 ? 1.659 3.986 12.915 1.00 91.62 172 ARG A N 1
ATOM 1374 C CA . ARG A 1 172 ? 2.619 3.063 13.544 1.00 91.62 172 ARG A CA 1
ATOM 1375 C C . ARG A 1 172 ? 2.668 1.744 12.777 1.00 91.62 172 ARG A C 1
ATOM 1377 O O . ARG A 1 172 ? 1.735 1.424 12.048 1.00 91.62 172 ARG A O 1
ATOM 1384 N N . TYR A 1 173 ? 3.733 0.969 12.950 1.00 92.50 173 TYR A N 1
ATOM 1385 C CA . TYR A 1 173 ? 3.782 -0.363 12.352 1.00 92.50 173 TYR A CA 1
ATOM 1386 C C . TYR A 1 173 ? 2.911 -1.336 13.155 1.00 92.50 173 TYR A C 1
ATOM 1388 O O . TYR A 1 173 ? 2.758 -1.186 14.366 1.00 92.50 173 TYR A O 1
ATOM 1396 N N . ALA A 1 174 ? 2.326 -2.329 12.477 1.00 92.69 174 ALA A N 1
ATOM 1397 C CA . ALA A 1 174 ? 1.505 -3.356 13.125 1.00 92.69 174 ALA A CA 1
ATOM 1398 C C . ALA A 1 174 ? 2.331 -4.203 14.102 1.00 92.69 174 ALA A C 1
ATOM 1400 O O . ALA A 1 174 ? 1.924 -4.448 15.235 1.00 92.69 174 ALA A O 1
ATOM 1401 N N . PHE A 1 175 ? 3.525 -4.598 13.666 1.00 91.00 175 PHE A N 1
ATOM 1402 C CA . PHE A 1 175 ? 4.462 -5.391 14.447 1.00 91.00 175 PHE A CA 1
ATOM 1403 C C . PHE A 1 175 ? 5.755 -4.600 14.583 1.00 91.00 175 PHE A C 1
ATOM 1405 O O . PHE A 1 175 ? 6.330 -4.187 13.581 1.00 91.00 175 PHE A O 1
ATOM 1412 N N . GLU A 1 176 ? 6.203 -4.373 15.811 1.00 84.19 176 GLU A N 1
ATOM 1413 C CA . GLU A 1 176 ? 7.419 -3.621 16.120 1.00 84.19 176 GLU A CA 1
ATOM 1414 C C . GLU A 1 176 ? 8.396 -4.519 16.892 1.00 84.19 176 GLU A C 1
ATOM 1416 O O . GLU A 1 176 ? 7.993 -5.454 17.584 1.00 84.19 176 GLU A O 1
ATOM 1421 N N . GLY A 1 177 ? 9.689 -4.241 16.748 1.00 82.12 177 GLY A N 1
ATOM 1422 C CA . GLY A 1 177 ? 10.779 -4.947 17.414 1.00 82.12 177 GLY A CA 1
ATOM 1423 C C . GLY A 1 177 ? 12.096 -4.215 17.174 1.00 82.12 177 GLY A C 1
ATOM 1424 O O . GLY A 1 177 ? 12.216 -3.461 16.204 1.00 82.12 177 GLY A O 1
ATOM 1425 N N . GLU A 1 178 ? 13.063 -4.407 18.070 1.00 79.31 178 GLU A N 1
ATOM 1426 C CA . GLU A 1 178 ? 14.379 -3.758 17.987 1.00 79.31 178 GLU A CA 1
ATOM 1427 C C . GLU A 1 178 ? 15.223 -4.342 16.850 1.00 79.31 178 GLU A C 1
ATOM 1429 O O . GLU A 1 178 ? 15.963 -3.623 16.176 1.00 79.31 178 GLU A O 1
ATOM 1434 N N . THR A 1 179 ? 15.064 -5.642 16.592 1.00 81.81 179 THR A N 1
ATOM 1435 C CA . THR A 1 179 ? 15.716 -6.355 15.492 1.00 81.81 179 THR A CA 1
ATOM 1436 C C . THR A 1 179 ? 14.704 -7.005 14.545 1.00 81.81 179 THR A C 1
ATOM 1438 O O . THR A 1 179 ? 13.537 -7.218 14.884 1.00 81.81 179 THR A O 1
ATOM 1441 N N . VAL A 1 180 ? 15.160 -7.375 13.341 1.00 78.31 180 VAL A N 1
ATOM 1442 C CA . VAL A 1 180 ? 14.364 -8.169 12.383 1.00 78.31 180 VAL A CA 1
ATOM 1443 C C . VAL A 1 180 ? 13.890 -9.471 13.035 1.00 78.31 180 VAL A C 1
ATOM 1445 O O . VAL A 1 180 ? 12.741 -9.870 12.865 1.00 78.31 180 VAL A O 1
ATOM 1448 N N . GLN A 1 181 ? 14.760 -10.107 13.821 1.00 80.38 181 GLN A N 1
ATOM 1449 C CA . GLN A 1 181 ? 14.478 -11.347 14.531 1.00 80.38 181 GLN A CA 1
ATOM 1450 C C . GLN A 1 181 ? 13.374 -11.160 15.578 1.00 80.38 181 GLN A C 1
ATOM 1452 O O . GLN A 1 181 ? 12.539 -12.048 15.734 1.00 80.38 181 GLN A O 1
ATOM 1457 N N . ASP A 1 182 ? 13.323 -10.017 16.262 1.00 84.69 182 ASP A N 1
ATOM 1458 C CA . ASP A 1 182 ? 12.269 -9.738 17.243 1.00 84.69 182 ASP A CA 1
ATOM 1459 C C . ASP A 1 182 ? 10.914 -9.547 16.571 1.00 84.69 182 ASP A C 1
ATOM 1461 O O . ASP A 1 182 ? 9.922 -10.127 17.009 1.00 84.69 182 ASP A O 1
ATOM 1465 N N . ILE A 1 183 ? 10.879 -8.826 15.447 1.00 84.31 183 ILE A N 1
ATOM 1466 C CA . ILE A 1 183 ? 9.662 -8.674 14.640 1.00 84.31 183 ILE A CA 1
ATOM 1467 C C . ILE A 1 183 ? 9.177 -10.050 14.171 1.00 84.31 183 ILE A C 1
ATOM 1469 O O . ILE A 1 183 ? 8.002 -10.376 14.322 1.00 84.31 183 ILE A O 1
ATOM 1473 N N . GLN A 1 184 ? 10.084 -10.895 13.670 1.00 81.25 184 GLN A N 1
ATOM 1474 C CA . GLN A 1 184 ? 9.744 -12.256 13.256 1.00 81.25 184 GLN A CA 1
ATOM 1475 C C . GLN A 1 184 ? 9.220 -13.107 14.418 1.00 81.25 184 GLN A C 1
ATOM 1477 O O . GLN A 1 184 ? 8.260 -13.849 14.232 1.00 81.25 184 GLN A O 1
ATOM 1482 N N . LYS A 1 185 ? 9.807 -13.009 15.618 1.00 85.06 185 LYS A N 1
ATOM 1483 C CA . LYS A 1 185 ? 9.304 -13.710 16.811 1.00 85.06 185 LYS A CA 1
ATOM 1484 C C . LYS A 1 185 ? 7.880 -13.274 17.152 1.00 85.06 185 LYS A C 1
ATOM 1486 O O . LYS A 1 185 ? 7.036 -14.130 17.406 1.00 85.06 185 LYS A O 1
ATOM 1491 N N . VAL A 1 186 ? 7.598 -11.969 17.122 1.00 87.69 186 VAL A N 1
ATOM 1492 C CA . VAL A 1 186 ? 6.247 -11.440 17.370 1.00 87.69 186 VAL A CA 1
ATOM 1493 C C . VAL A 1 186 ? 5.270 -11.970 16.325 1.00 87.69 186 VAL A C 1
ATOM 1495 O O . VAL A 1 186 ? 4.236 -12.522 16.694 1.00 87.69 186 VAL A O 1
ATOM 1498 N N . VAL A 1 187 ? 5.615 -11.884 15.041 1.00 86.94 187 VAL A N 1
ATOM 1499 C CA . VAL A 1 187 ? 4.764 -12.371 13.946 1.00 86.94 187 VAL A CA 1
ATOM 1500 C C . VAL A 1 187 ? 4.505 -13.879 14.064 1.00 86.94 187 VAL A C 1
ATOM 1502 O O . VAL A 1 187 ? 3.348 -14.293 14.029 1.00 86.94 187 VAL A O 1
ATOM 1505 N N . ARG A 1 188 ? 5.542 -14.698 14.299 1.00 84.44 188 ARG A N 1
ATOM 1506 C CA . ARG A 1 188 ? 5.422 -16.162 14.470 1.00 84.44 188 ARG A CA 1
ATOM 1507 C C . ARG A 1 188 ? 4.656 -16.574 15.725 1.00 84.44 188 ARG A C 1
ATOM 1509 O O . ARG A 1 188 ? 4.093 -17.662 15.763 1.00 84.44 188 ARG A O 1
ATOM 1516 N N . SER A 1 189 ? 4.610 -15.725 16.753 1.00 87.69 189 SER A N 1
ATOM 1517 C CA . SER A 1 189 ? 3.803 -16.003 17.948 1.00 87.69 189 SER A CA 1
ATOM 1518 C C . SER A 1 189 ? 2.292 -15.966 17.675 1.00 87.69 189 SER A C 1
ATOM 1520 O O . SER A 1 189 ? 1.507 -16.372 18.527 1.00 87.69 189 SER A O 1
ATOM 1522 N N . GLY A 1 190 ? 1.868 -15.446 16.514 1.00 85.44 190 GLY A N 1
ATOM 1523 C CA . GLY A 1 190 ? 0.457 -15.245 16.180 1.00 85.44 190 GLY A CA 1
ATOM 1524 C C . GLY A 1 190 ? -0.200 -14.095 16.949 1.00 85.44 190 GLY A C 1
ATOM 1525 O O . GLY A 1 190 ? -1.409 -13.897 16.830 1.00 85.44 190 GLY A O 1
ATOM 1526 N N . LYS A 1 191 ? 0.574 -13.324 17.726 1.00 88.75 191 LYS A N 1
ATOM 1527 C CA . LYS A 1 191 ? 0.084 -12.138 18.428 1.00 88.75 191 LYS A CA 1
ATOM 1528 C C . LYS A 1 191 ? -0.407 -11.109 17.413 1.00 88.75 191 LYS A C 1
ATOM 1530 O O . LYS A 1 191 ? 0.361 -10.641 16.581 1.00 88.75 191 LYS A O 1
ATOM 1535 N N . LEU A 1 192 ? -1.676 -10.733 17.521 1.00 90.31 192 LEU A N 1
ATOM 1536 C CA . LEU A 1 192 ? -2.277 -9.677 16.711 1.00 90.31 192 LEU A CA 1
ATOM 1537 C C . LEU A 1 192 ? -1.835 -8.283 17.193 1.00 90.31 192 LEU A C 1
ATOM 1539 O O . LEU A 1 192 ? -1.522 -8.114 18.378 1.00 90.31 192 LEU A O 1
ATOM 1543 N N . PRO A 1 193 ? -1.806 -7.278 16.301 1.00 90.75 193 PRO A N 1
ATOM 1544 C CA . PRO A 1 193 ? -1.445 -5.920 16.680 1.00 90.75 193 PRO A CA 1
ATOM 1545 C C . PRO A 1 193 ? -2.534 -5.262 17.540 1.00 90.75 193 PRO A C 1
ATOM 1547 O O . PRO A 1 193 ? -3.700 -5.659 17.530 1.00 90.75 193 PRO A O 1
ATOM 1550 N N . GLU A 1 194 ? -2.153 -4.228 18.285 1.00 89.06 194 GLU A N 1
ATOM 1551 C CA . GLU A 1 194 ? -3.059 -3.516 19.189 1.00 89.06 194 GLU A CA 1
ATOM 1552 C C . GLU A 1 194 ? -4.094 -2.675 18.418 1.00 89.06 194 GLU A C 1
ATOM 1554 O O . GLU A 1 194 ? -3.748 -1.753 17.686 1.00 89.06 194 GLU A O 1
ATOM 1559 N N . THR A 1 195 ? -5.387 -2.927 18.626 1.00 90.12 195 THR A N 1
ATOM 1560 C CA . THR A 1 195 ? -6.466 -2.216 17.911 1.00 90.12 195 THR A CA 1
ATOM 1561 C C . THR A 1 195 ? -7.019 -0.996 18.644 1.00 90.12 195 THR A C 1
ATOM 1563 O O . THR A 1 195 ? -7.766 -0.223 18.048 1.00 90.12 195 THR A O 1
ATOM 1566 N N . THR A 1 196 ? -6.653 -0.780 19.911 1.00 87.62 196 THR A N 1
ATOM 1567 C CA . THR A 1 196 ? -7.157 0.329 20.752 1.00 87.62 196 THR A CA 1
ATOM 1568 C C . THR A 1 196 ? -6.836 1.709 20.174 1.00 87.62 196 THR A C 1
ATOM 1570 O O . THR A 1 196 ? -7.556 2.670 20.424 1.00 87.62 196 THR A O 1
ATOM 1573 N N . LYS A 1 197 ? -5.771 1.800 19.369 1.00 85.00 197 LYS A N 1
ATOM 1574 C CA . LYS A 1 197 ? -5.315 3.022 18.690 1.00 85.00 197 LYS A CA 1
ATOM 1575 C C . LYS A 1 197 ? -6.017 3.287 17.358 1.00 85.00 197 LYS A C 1
ATOM 1577 O O . LYS A 1 197 ? -5.751 4.309 16.734 1.00 85.00 197 LYS A O 1
ATOM 1582 N N . ILE A 1 198 ? -6.853 2.362 16.890 1.00 91.94 198 ILE A N 1
ATOM 1583 C CA . ILE A 1 198 ? -7.620 2.525 15.657 1.00 91.94 198 ILE A CA 1
ATOM 1584 C C . ILE A 1 198 ? -8.935 3.220 16.017 1.00 91.94 198 ILE A C 1
ATOM 1586 O O . ILE A 1 198 ? -9.786 2.645 16.690 1.00 91.94 198 ILE A O 1
ATOM 1590 N N . GLU A 1 199 ? -9.128 4.447 15.539 1.00 92.94 199 GLU A N 1
ATOM 1591 C CA . GLU A 1 199 ? -10.325 5.263 15.814 1.00 92.94 199 GLU A CA 1
ATOM 1592 C C . GLU A 1 199 ? -11.476 5.008 14.816 1.00 92.94 199 GLU A C 1
ATOM 1594 O O . GLU A 1 199 ? -12.337 5.859 14.604 1.00 92.94 199 GLU A O 1
ATOM 1599 N N . TYR A 1 200 ? -11.472 3.847 14.158 1.00 94.38 200 TYR A N 1
ATOM 1600 C CA . TYR A 1 200 ? -12.443 3.469 13.124 1.00 94.38 200 TYR A CA 1
ATOM 1601 C C . TYR A 1 200 ? -13.587 2.626 13.685 1.00 94.38 200 TYR A C 1
ATOM 1603 O O . TYR A 1 200 ? -13.554 2.199 14.844 1.00 94.38 200 TYR A O 1
ATOM 1611 N N . SER A 1 201 ? -14.585 2.363 12.840 1.00 94.44 201 SER A N 1
ATOM 1612 C CA . SER A 1 201 ? -15.636 1.385 13.111 1.00 94.44 201 SER A CA 1
ATOM 1613 C C . SER A 1 201 ? -15.073 0.005 13.472 1.00 94.44 201 SER A C 1
ATOM 1615 O O . SER A 1 201 ? -13.983 -0.389 13.038 1.00 94.44 201 SER A O 1
ATOM 1617 N N . ASP A 1 202 ? -15.822 -0.748 14.275 1.00 94.19 202 ASP A N 1
ATOM 1618 C CA . ASP A 1 202 ? -15.406 -2.089 14.687 1.00 94.19 202 ASP A CA 1
ATOM 1619 C C . ASP A 1 202 ? -15.360 -3.047 13.492 1.00 94.19 202 ASP A C 1
ATOM 1621 O O . ASP A 1 202 ? -14.479 -3.902 13.423 1.00 94.19 202 ASP A O 1
ATOM 1625 N N . GLU A 1 203 ? -16.219 -2.840 12.493 1.00 93.81 203 GLU A N 1
ATOM 1626 C CA . GLU A 1 203 ? -16.176 -3.563 11.225 1.00 93.81 203 GLU A CA 1
ATOM 1627 C C . GLU A 1 203 ? -14.857 -3.325 10.476 1.00 93.81 203 GLU A C 1
ATOM 1629 O O . GLU A 1 203 ? -14.286 -4.260 9.909 1.00 93.81 203 GLU A O 1
ATOM 1634 N N . MET A 1 204 ? -14.340 -2.092 10.483 1.00 95.19 204 MET A N 1
ATOM 1635 C CA . MET A 1 204 ? -13.066 -1.780 9.836 1.00 95.19 204 MET A CA 1
ATOM 1636 C C . MET A 1 204 ? -11.875 -2.356 10.603 1.00 95.19 204 MET A C 1
ATOM 1638 O O . MET A 1 204 ? -10.945 -2.889 9.995 1.00 95.19 204 MET A O 1
ATOM 1642 N N . LYS A 1 205 ? -11.904 -2.301 11.940 1.00 95.75 205 LYS A N 1
ATOM 1643 C CA . LYS A 1 205 ? -10.890 -2.959 12.782 1.00 95.75 205 LYS A CA 1
ATOM 1644 C C . LYS A 1 205 ? -10.848 -4.460 12.511 1.00 95.75 205 LYS A C 1
ATOM 1646 O O . LYS A 1 205 ? -9.768 -5.015 12.323 1.00 95.75 205 LYS A O 1
ATOM 1651 N N . ASP A 1 206 ? -12.014 -5.098 12.456 1.00 95.75 206 ASP A N 1
ATOM 1652 C CA . ASP A 1 206 ? -12.147 -6.525 12.176 1.00 95.75 206 ASP A CA 1
ATOM 1653 C C . ASP A 1 206 ? -11.603 -6.885 10.786 1.00 95.75 206 ASP A C 1
ATOM 1655 O O . ASP A 1 206 ? -10.853 -7.852 10.660 1.00 95.75 206 ASP A O 1
ATOM 1659 N N . LEU A 1 207 ? -11.868 -6.073 9.754 1.00 97.19 207 LEU A N 1
ATOM 1660 C CA . LEU A 1 207 ? -11.256 -6.261 8.435 1.00 97.19 207 LEU A CA 1
ATOM 1661 C C . LEU A 1 207 ? -9.719 -6.218 8.504 1.00 97.19 207 LEU A C 1
ATOM 1663 O O . LEU A 1 207 ? -9.061 -7.117 7.973 1.00 97.19 207 LEU A O 1
ATOM 1667 N N . ILE A 1 208 ? -9.147 -5.196 9.156 1.00 97.31 208 ILE A N 1
ATOM 1668 C CA . ILE A 1 208 ? -7.687 -5.037 9.298 1.00 97.31 208 ILE A CA 1
ATOM 1669 C C . ILE A 1 208 ? -7.078 -6.256 9.993 1.00 97.31 208 ILE A C 1
ATOM 1671 O O . ILE A 1 208 ? -6.086 -6.811 9.520 1.00 97.31 208 ILE A O 1
ATOM 1675 N N . ILE A 1 209 ? -7.702 -6.722 11.072 1.00 96.12 209 ILE A N 1
ATOM 1676 C CA . ILE A 1 209 ? -7.239 -7.890 11.821 1.00 96.12 209 ILE A CA 1
ATOM 1677 C C . ILE A 1 209 ? -7.392 -9.186 11.023 1.00 96.12 209 ILE A C 1
ATOM 1679 O O . ILE A 1 209 ? -6.476 -10.008 11.021 1.00 96.12 209 ILE A O 1
ATOM 1683 N N . LYS A 1 210 ? -8.482 -9.360 10.269 1.00 96.56 210 LYS A N 1
ATOM 1684 C CA . LYS A 1 210 ? -8.666 -10.519 9.383 1.00 96.56 210 LYS A CA 1
ATOM 1685 C C . LYS A 1 210 ? -7.590 -10.596 8.302 1.00 96.56 210 LYS A C 1
ATOM 1687 O O . LYS A 1 210 ? -7.106 -11.695 8.021 1.00 96.56 210 LYS A O 1
ATOM 1692 N N . MET A 1 211 ? -7.176 -9.464 7.726 1.00 97.38 211 MET A N 1
ATOM 1693 C CA . MET A 1 211 ? -6.042 -9.408 6.789 1.00 97.38 211 MET A CA 1
ATOM 1694 C C . MET A 1 211 ? -4.719 -9.842 7.441 1.00 97.38 211 MET A C 1
ATOM 1696 O O . MET A 1 211 ? -3.885 -10.449 6.776 1.00 97.38 211 MET A O 1
ATOM 1700 N N . LEU A 1 212 ? -4.562 -9.604 8.746 1.00 95.44 212 LEU A N 1
ATOM 1701 C CA . LEU A 1 212 ? -3.396 -9.978 9.555 1.00 95.44 212 LEU A CA 1
ATOM 1702 C C . LEU A 1 212 ? -3.538 -11.346 10.243 1.00 95.44 212 LEU A C 1
ATOM 1704 O O . LEU A 1 212 ? -2.865 -11.632 11.233 1.00 95.44 212 LEU A O 1
ATOM 1708 N N . SER A 1 213 ? -4.400 -12.221 9.719 1.00 93.75 213 SER A N 1
ATOM 1709 C CA . SER A 1 213 ? -4.502 -13.597 10.212 1.00 93.75 213 SER A CA 1
ATOM 1710 C C . SER A 1 213 ? -3.190 -14.346 9.982 1.00 93.75 213 SER A C 1
ATOM 1712 O O . SER A 1 213 ? -2.667 -14.366 8.864 1.00 93.75 213 SER A O 1
ATOM 1714 N N . HIS A 1 214 ? -2.688 -15.012 11.024 1.00 88.88 214 HIS A N 1
ATOM 1715 C CA . HIS A 1 214 ? -1.467 -15.818 10.936 1.00 88.88 214 HIS A CA 1
ATOM 1716 C C . HIS A 1 214 ? -1.588 -16.915 9.865 1.00 88.88 214 HIS A C 1
ATOM 1718 O O . HIS A 1 214 ? -0.707 -17.079 9.028 1.00 88.88 214 HIS A O 1
ATOM 1724 N N . GLU A 1 215 ? -2.723 -17.618 9.831 1.00 88.38 215 GLU A N 1
ATOM 1725 C CA . GLU A 1 215 ? -3.030 -18.597 8.788 1.00 88.38 215 GLU A CA 1
ATOM 1726 C C . GLU A 1 215 ? -3.480 -17.895 7.494 1.00 88.38 215 GLU A C 1
ATOM 1728 O O . GLU A 1 215 ? -4.561 -17.302 7.443 1.00 88.38 215 GLU A O 1
ATOM 1733 N N . GLY A 1 216 ? -2.669 -17.986 6.431 1.00 88.50 216 GLY A N 1
ATOM 1734 C CA . GLY A 1 216 ? -2.921 -17.320 5.143 1.00 88.50 216 GLY A CA 1
ATOM 1735 C C . GLY A 1 216 ? -4.288 -17.636 4.526 1.00 88.50 216 GLY A C 1
ATOM 1736 O O . GLY A 1 216 ? -4.951 -16.741 3.999 1.00 88.50 216 GLY A O 1
ATOM 1737 N N . ALA A 1 217 ? -4.773 -18.871 4.686 1.00 90.12 217 ALA A N 1
ATOM 1738 C CA . ALA A 1 217 ? -6.083 -19.303 4.194 1.00 90.12 217 ALA A CA 1
ATOM 1739 C C . ALA A 1 217 ? -7.264 -18.557 4.846 1.00 90.12 217 ALA A C 1
ATOM 1741 O O . ALA A 1 217 ? -8.307 -18.389 4.212 1.00 90.12 217 ALA A O 1
ATOM 1742 N N . ARG A 1 218 ? -7.103 -18.066 6.085 1.00 93.25 218 ARG A N 1
ATOM 1743 C CA . ARG A 1 218 ? -8.137 -17.289 6.793 1.00 93.25 218 ARG A CA 1
ATOM 1744 C C . ARG A 1 218 ? -8.200 -15.833 6.350 1.00 93.25 218 ARG A C 1
ATOM 1746 O O . ARG A 1 218 ? -9.210 -15.171 6.589 1.00 93.25 218 ARG A O 1
ATOM 1753 N N . ARG A 1 219 ? -7.149 -15.325 5.699 1.00 95.62 219 ARG A N 1
ATOM 1754 C CA . ARG A 1 219 ? -7.147 -13.957 5.173 1.00 95.62 219 ARG A CA 1
ATOM 1755 C C . ARG A 1 219 ? -8.196 -13.853 4.058 1.00 95.62 219 ARG A C 1
ATOM 1757 O O . ARG A 1 219 ? -8.322 -14.783 3.252 1.00 95.62 219 ARG A O 1
ATOM 1764 N N . PRO A 1 220 ? -8.954 -12.749 3.956 1.00 97.12 220 PRO A N 1
ATOM 1765 C CA . PRO A 1 220 ? -9.895 -12.554 2.854 1.00 97.12 220 PRO A CA 1
ATOM 1766 C C . PRO A 1 220 ? -9.168 -12.529 1.498 1.00 97.12 220 PRO A C 1
ATOM 1768 O O . PRO A 1 220 ? -7.951 -12.379 1.422 1.00 97.12 220 PRO A O 1
ATOM 1771 N N . THR A 1 221 ? -9.885 -12.761 0.399 1.00 96.50 221 THR A N 1
ATOM 1772 C CA . THR A 1 221 ? -9.348 -12.470 -0.944 1.00 96.50 221 THR A CA 1
ATOM 1773 C C . THR A 1 221 ? -9.512 -10.986 -1.239 1.00 96.50 221 THR A C 1
ATOM 1775 O O . THR A 1 221 ? -10.364 -10.334 -0.633 1.00 96.50 221 THR A O 1
ATOM 1778 N N . ILE A 1 222 ? -8.753 -10.462 -2.203 1.00 97.31 222 ILE A N 1
ATOM 1779 C CA . ILE A 1 222 ? -8.873 -9.056 -2.601 1.00 97.31 222 ILE A CA 1
ATOM 1780 C C . ILE A 1 222 ? -10.307 -8.699 -3.033 1.00 97.31 222 ILE A C 1
ATOM 1782 O O . ILE A 1 222 ? -10.839 -7.679 -2.606 1.00 97.31 222 ILE A O 1
ATOM 1786 N N . LYS A 1 223 ? -10.993 -9.618 -3.729 1.00 96.88 223 LYS A N 1
ATOM 1787 C CA . LYS A 1 223 ? -12.408 -9.494 -4.129 1.00 96.88 223 LYS A CA 1
ATOM 1788 C C . LYS A 1 223 ? -13.354 -9.350 -2.933 1.00 96.88 223 LYS A C 1
ATOM 1790 O O . LYS A 1 223 ? -14.186 -8.452 -2.910 1.00 96.88 223 LYS A O 1
ATOM 1795 N N . LYS A 1 224 ? -13.169 -10.158 -1.880 1.00 97.31 224 LYS A N 1
ATOM 1796 C CA . LYS A 1 224 ? -13.968 -10.043 -0.644 1.00 97.31 224 LYS A CA 1
ATOM 1797 C C . LYS A 1 224 ? -13.736 -8.715 0.079 1.00 97.31 224 LYS A C 1
ATOM 1799 O O . LYS A 1 224 ? -14.665 -8.168 0.666 1.00 97.31 224 LYS A O 1
ATOM 1804 N N . ILE A 1 225 ? -12.503 -8.203 0.059 1.00 97.94 225 ILE A N 1
ATOM 1805 C CA . ILE A 1 225 ? -12.187 -6.882 0.624 1.00 97.94 225 ILE A CA 1
ATOM 1806 C C . ILE A 1 225 ? -12.911 -5.798 -0.184 1.00 97.94 225 ILE A C 1
ATOM 1808 O O . ILE A 1 225 ? -13.551 -4.932 0.405 1.00 97.94 225 ILE A O 1
ATOM 1812 N N . LYS A 1 226 ? -12.869 -5.876 -1.517 1.00 96.62 226 LYS A N 1
ATOM 1813 C CA . LYS A 1 226 ? -13.563 -4.947 -2.414 1.00 96.62 226 LYS A CA 1
ATOM 1814 C C . LYS A 1 226 ? -15.068 -4.896 -2.145 1.00 96.62 226 LYS A C 1
ATOM 1816 O O . LYS A 1 226 ? -15.600 -3.824 -1.865 1.00 96.62 226 LYS A O 1
ATOM 1821 N N . GLU A 1 227 ? -15.724 -6.055 -2.120 1.00 95.88 227 GLU A N 1
ATOM 1822 C CA . GLU A 1 227 ? -17.153 -6.184 -1.806 1.00 95.88 227 GLU A CA 1
ATOM 1823 C C . GLU A 1 227 ? -17.498 -5.558 -0.445 1.00 95.88 227 GLU A C 1
ATOM 1825 O O . GLU A 1 227 ? -18.485 -4.830 -0.310 1.00 95.88 227 GLU A O 1
ATOM 1830 N N . PHE A 1 228 ? -16.664 -5.797 0.574 1.00 95.62 228 PHE A N 1
ATOM 1831 C CA . PHE A 1 228 ? -16.842 -5.196 1.894 1.00 95.62 228 PHE A CA 1
ATOM 1832 C C . PHE A 1 228 ? -16.770 -3.660 1.844 1.00 95.62 228 PHE A C 1
ATOM 1834 O O . PHE A 1 228 ? -17.596 -2.983 2.464 1.00 95.62 228 PHE A O 1
ATOM 1841 N N . LEU A 1 229 ? -15.812 -3.084 1.113 1.00 94.31 229 LEU A N 1
ATOM 1842 C CA . LEU A 1 229 ? -15.658 -1.628 1.011 1.00 94.31 229 LEU A CA 1
ATOM 1843 C C . LEU A 1 229 ? -16.833 -0.978 0.273 1.00 94.31 229 LEU A C 1
ATOM 1845 O O . LEU A 1 229 ? -17.352 0.046 0.725 1.00 94.31 229 LEU A O 1
ATOM 1849 N N . GLU A 1 230 ? -17.314 -1.596 -0.804 1.00 91.19 230 GLU A N 1
ATOM 1850 C CA . GLU A 1 230 ? -18.478 -1.126 -1.563 1.00 91.19 230 GLU A CA 1
ATOM 1851 C C . GLU A 1 230 ? -19.750 -1.099 -0.695 1.00 91.19 230 GLU A C 1
ATOM 1853 O O . GLU A 1 230 ? -20.497 -0.110 -0.671 1.00 91.19 230 GLU A O 1
ATOM 1858 N N . GLN A 1 231 ? -19.965 -2.141 0.112 1.00 88.00 231 GLN A N 1
ATOM 1859 C CA . GLN A 1 231 ? -21.084 -2.204 1.055 1.00 88.00 231 GLN A CA 1
ATOM 1860 C C . GLN A 1 231 ? -20.996 -1.127 2.147 1.00 88.00 231 GLN A C 1
ATOM 1862 O O . GLN A 1 231 ? -22.016 -0.541 2.524 1.00 88.00 231 GLN A O 1
ATOM 1867 N N . ASN A 1 232 ? -19.798 -0.812 2.640 1.00 82.12 232 ASN A N 1
ATOM 1868 C CA . ASN A 1 232 ? -19.617 0.209 3.675 1.00 82.12 232 ASN A CA 1
ATOM 1869 C C . ASN A 1 232 ? -19.716 1.645 3.124 1.00 82.12 232 ASN A C 1
ATOM 1871 O O . ASN A 1 232 ? -20.323 2.506 3.770 1.00 82.12 232 ASN A O 1
ATOM 1875 N N . LYS A 1 233 ? -19.262 1.901 1.888 1.00 77.38 233 LYS A N 1
ATOM 1876 C CA . LYS A 1 233 ? -19.440 3.202 1.210 1.00 77.38 233 LYS A CA 1
ATOM 1877 C C . LYS A 1 233 ? -20.910 3.564 1.010 1.00 77.38 233 LYS A C 1
ATOM 1879 O O . LYS A 1 233 ? -21.314 4.708 1.246 1.00 77.38 233 LYS A O 1
ATOM 1884 N N . THR A 1 234 ? -21.746 2.607 0.607 1.00 63.75 234 THR A N 1
ATOM 1885 C CA . THR A 1 234 ? -23.186 2.855 0.400 1.00 63.75 234 THR A CA 1
ATOM 1886 C C . THR A 1 234 ? -23.926 3.157 1.709 1.00 63.75 234 THR A C 1
ATOM 1888 O O . THR A 1 234 ? -24.850 3.979 1.719 1.00 63.75 234 THR A O 1
ATOM 1891 N N . ARG A 1 235 ? -23.506 2.559 2.832 1.00 63.94 235 ARG A N 1
ATOM 1892 C CA . ARG A 1 235 ? -24.054 2.842 4.172 1.00 63.94 235 ARG A CA 1
ATOM 1893 C C . ARG A 1 235 ? -23.690 4.246 4.651 1.00 63.94 235 ARG A C 1
ATOM 1895 O O . ARG A 1 235 ? -24.563 4.967 5.143 1.00 63.94 235 ARG A O 1
ATOM 1902 N N . ASP A 1 236 ? -22.446 4.666 4.443 1.00 61.56 236 ASP A N 1
ATOM 1903 C CA . ASP A 1 236 ? -21.977 5.993 4.847 1.00 61.56 236 ASP A CA 1
ATOM 1904 C C . ASP A 1 236 ? -22.584 7.112 3.975 1.00 61.56 236 ASP A C 1
ATOM 1906 O O . ASP A 1 236 ? -23.022 8.147 4.475 1.00 61.56 236 ASP A O 1
ATOM 1910 N N . SER A 1 237 ? -22.780 6.852 2.677 1.00 56.59 237 SER A N 1
ATOM 1911 C CA . SER A 1 237 ? -23.511 7.737 1.750 1.00 56.59 237 SER A CA 1
ATOM 1912 C C . SER A 1 237 ? -24.966 7.986 2.184 1.00 56.59 237 SER A C 1
ATOM 1914 O O . SER A 1 237 ? -25.485 9.100 2.068 1.00 56.59 237 SER A O 1
ATOM 1916 N N . LYS A 1 238 ? -25.637 6.957 2.724 1.00 50.50 238 LYS A N 1
ATOM 1917 C CA . LYS A 1 238 ? -26.995 7.057 3.291 1.00 50.50 238 LYS A CA 1
ATOM 1918 C C . LYS A 1 238 ? -27.010 7.789 4.642 1.00 50.50 238 LYS A C 1
ATOM 1920 O O . LYS A 1 238 ? -27.940 8.554 4.891 1.00 50.50 238 LYS A O 1
ATOM 1925 N N . ARG A 1 239 ? -25.979 7.624 5.484 1.00 52.12 239 ARG A N 1
ATOM 1926 C CA . ARG A 1 239 ? -25.812 8.370 6.752 1.00 52.12 239 ARG A CA 1
ATOM 1927 C C . ARG A 1 239 ? -25.503 9.856 6.519 1.00 52.12 239 ARG A C 1
ATOM 1929 O O . ARG A 1 239 ? -26.128 10.712 7.146 1.00 52.12 239 ARG A O 1
ATOM 1936 N N . LYS A 1 240 ? -24.620 10.180 5.569 1.00 48.25 240 LYS A N 1
ATOM 1937 C CA . LYS A 1 240 ? -24.227 11.556 5.205 1.00 48.25 240 LYS A CA 1
ATOM 1938 C C . LYS A 1 240 ? -25.348 12.355 4.525 1.00 48.25 240 LYS A C 1
ATOM 1940 O O . LYS A 1 240 ? -25.395 13.572 4.683 1.00 48.25 240 LYS A O 1
ATOM 1945 N N . LYS A 1 241 ? -26.329 11.709 3.873 1.00 46.94 241 LYS A N 1
ATOM 1946 C CA . LYS A 1 241 ? -27.539 12.387 3.349 1.00 46.94 241 LYS A CA 1
ATOM 1947 C C . LYS A 1 241 ? -28.414 13.047 4.432 1.00 46.94 241 LYS A C 1
ATOM 1949 O O . LYS A 1 241 ? -29.162 13.959 4.101 1.00 46.94 241 LYS A O 1
ATOM 1954 N N . LYS A 1 242 ? -28.297 12.664 5.714 1.00 41.66 242 LYS A N 1
ATOM 1955 C CA . LYS A 1 242 ? -28.984 13.336 6.842 1.00 41.66 242 LYS A CA 1
ATOM 1956 C C . LYS A 1 242 ? -28.194 14.499 7.465 1.00 41.66 242 LYS A C 1
ATOM 1958 O O . LYS A 1 242 ? -28.736 15.217 8.297 1.00 41.66 242 LYS A O 1
ATOM 1963 N N . LYS A 1 243 ? -26.937 14.718 7.065 1.00 44.97 243 LYS A N 1
ATOM 1964 C CA . LYS A 1 243 ? -26.083 15.820 7.536 1.00 44.97 243 LYS A CA 1
ATOM 1965 C C . LYS A 1 243 ? -25.254 16.358 6.370 1.00 44.97 243 LYS A C 1
ATOM 1967 O O . LYS A 1 243 ? -24.076 16.035 6.252 1.00 44.97 243 LYS A O 1
ATOM 1972 N N . LYS A 1 244 ? -25.834 17.187 5.498 1.00 39.44 244 LYS A N 1
ATOM 1973 C CA . LYS A 1 244 ? -25.017 17.930 4.527 1.00 39.44 244 LYS A CA 1
ATOM 1974 C C . LYS A 1 244 ? -25.474 19.374 4.375 1.00 39.44 244 LYS A C 1
ATOM 1976 O O . LYS A 1 244 ? -26.408 19.680 3.642 1.00 39.44 244 LYS A O 1
ATOM 1981 N N . HIS A 1 245 ? -24.741 20.263 5.042 1.00 39.88 245 HIS A N 1
ATOM 1982 C CA . HIS A 1 245 ? -24.670 21.673 4.689 1.00 39.88 245 HIS A CA 1
ATOM 1983 C C . HIS A 1 245 ? -23.334 21.937 3.967 1.00 39.88 245 HIS A C 1
ATOM 1985 O O . HIS A 1 245 ? -22.257 21.809 4.539 1.00 39.88 245 HIS A O 1
ATOM 1991 N N . LYS A 1 246 ? -23.450 22.251 2.670 1.00 37.53 246 LYS A N 1
ATOM 1992 C CA . LYS A 1 246 ? -22.729 23.311 1.940 1.00 37.53 246 LYS A CA 1
ATOM 1993 C C . LYS A 1 246 ? -21.183 23.338 1.851 1.00 37.53 246 LYS A C 1
ATOM 1995 O O . LYS A 1 246 ? -20.657 24.427 1.673 1.00 37.53 246 LYS A O 1
ATOM 2000 N N . ARG A 1 247 ? -20.437 22.225 1.919 1.00 37.66 247 ARG A N 1
ATOM 2001 C CA . ARG A 1 247 ? -18.965 22.280 1.677 1.00 37.66 247 ARG A CA 1
ATOM 2002 C C . ARG A 1 247 ? -18.366 21.389 0.586 1.00 37.66 247 ARG A C 1
ATOM 2004 O O . ARG A 1 247 ? -17.304 21.728 0.092 1.00 37.66 247 ARG A O 1
ATOM 2011 N N . ASP A 1 248 ? -19.058 20.348 0.128 1.00 44.34 248 ASP A N 1
ATOM 2012 C CA . ASP A 1 248 ? -18.448 19.400 -0.829 1.00 44.34 248 ASP A CA 1
ATOM 2013 C C . ASP A 1 248 ? -18.871 19.611 -2.292 1.00 44.34 248 ASP A C 1
ATOM 2015 O O . ASP A 1 248 ? -18.411 18.884 -3.164 1.00 44.34 248 ASP A O 1
ATOM 2019 N N . ARG A 1 249 ? -19.764 20.570 -2.581 1.00 37.00 249 ARG A N 1
ATOM 2020 C CA . ARG A 1 249 ? -20.179 20.849 -3.970 1.00 37.00 249 ARG A CA 1
ATOM 2021 C C . ARG A 1 249 ? -19.059 21.512 -4.781 1.00 37.00 249 ARG A C 1
ATOM 2023 O O . ARG A 1 249 ? -18.916 21.219 -5.960 1.00 37.00 249 ARG A O 1
ATOM 2030 N N . ASP A 1 250 ? -18.211 22.296 -4.122 1.00 37.06 250 ASP A N 1
ATOM 2031 C CA . ASP A 1 250 ? -17.219 23.130 -4.802 1.00 37.06 250 ASP A CA 1
ATOM 2032 C C . ASP A 1 250 ? -16.004 22.324 -5.318 1.00 37.06 250 ASP A C 1
ATOM 2034 O O . ASP A 1 250 ? -15.385 22.714 -6.303 1.00 37.06 250 ASP A O 1
ATOM 2038 N N . GLU A 1 251 ? -15.652 21.176 -4.716 1.00 41.12 251 GLU A N 1
ATOM 2039 C CA . GLU A 1 251 ? -14.483 20.378 -5.149 1.00 41.12 251 GLU A CA 1
ATOM 2040 C C . GLU A 1 251 ? -14.782 19.404 -6.303 1.00 41.12 251 GLU A C 1
ATOM 2042 O O . GLU A 1 251 ? -13.896 19.116 -7.115 1.00 41.12 251 GLU A O 1
ATOM 2047 N N . GLU A 1 252 ? -16.017 18.907 -6.403 1.00 40.53 252 GLU A N 1
ATOM 2048 C CA . GLU A 1 252 ? -16.450 17.997 -7.474 1.00 40.53 252 GLU A CA 1
ATOM 2049 C C . GLU A 1 252 ? -16.730 18.756 -8.782 1.00 40.53 252 GLU A C 1
ATOM 2051 O O . GLU A 1 252 ? -16.355 18.295 -9.861 1.00 40.53 252 GLU A O 1
ATOM 2056 N N . GLU A 1 253 ? -17.272 19.973 -8.689 1.00 37.06 253 GLU A N 1
ATOM 2057 C CA . GLU A 1 253 ? -17.571 20.840 -9.838 1.00 37.06 253 GLU A CA 1
ATOM 2058 C C . GLU A 1 253 ? -16.289 21.401 -10.498 1.00 37.06 253 GLU A C 1
ATOM 2060 O O . GLU A 1 253 ? -16.220 21.575 -11.716 1.00 37.06 253 GLU A O 1
ATOM 2065 N N . ILE A 1 254 ? -15.204 21.570 -9.726 1.00 40.22 254 ILE A N 1
ATOM 2066 C CA . ILE A 1 254 ? -13.892 22.027 -10.222 1.00 40.22 254 ILE A CA 1
ATOM 2067 C C . ILE A 1 254 ? -13.138 20.945 -11.025 1.00 40.22 254 ILE A C 1
ATOM 2069 O O . ILE A 1 254 ? -12.368 21.291 -11.927 1.00 40.22 254 ILE A O 1
ATOM 2073 N N . ARG A 1 255 ? -13.332 19.651 -10.724 1.00 42.97 255 ARG A N 1
ATOM 2074 C CA . ARG A 1 255 ? -12.577 18.535 -11.339 1.00 42.97 255 ARG A CA 1
ATOM 2075 C C . ARG A 1 255 ? -12.994 18.213 -12.773 1.00 42.97 255 ARG A C 1
ATOM 2077 O O . ARG A 1 255 ? -12.149 17.808 -13.563 1.00 42.97 255 ARG A O 1
ATOM 2084 N N . SER A 1 256 ? -14.270 18.390 -13.093 1.00 41.25 256 SER A N 1
ATOM 2085 C CA . SER A 1 256 ? -14.842 18.006 -14.389 1.00 41.25 256 SER A CA 1
ATOM 2086 C C . SER A 1 256 ? -14.603 19.058 -15.475 1.00 41.25 256 SER A C 1
ATOM 2088 O O . SER A 1 256 ? -14.329 18.708 -16.618 1.00 41.25 256 SER A O 1
ATOM 2090 N N . TYR A 1 257 ? -14.660 20.345 -15.126 1.00 40.94 257 TYR A N 1
ATOM 2091 C CA . TYR A 1 257 ? -14.616 21.412 -16.126 1.00 40.94 257 TYR A CA 1
ATOM 2092 C C . TYR A 1 257 ? -13.185 21.893 -16.433 1.00 40.94 257 TYR A C 1
ATOM 2094 O O . TYR A 1 257 ? -12.792 21.979 -17.590 1.00 40.94 257 TYR A O 1
ATOM 2102 N N . LYS A 1 258 ? -12.294 22.070 -15.447 1.00 52.44 258 LYS A N 1
ATOM 2103 C CA . LYS A 1 258 ? -11.038 22.812 -15.705 1.00 52.44 258 LYS A CA 1
ATOM 2104 C C . LYS A 1 258 ? -10.014 22.116 -16.613 1.00 52.44 258 LYS A C 1
ATOM 2106 O O . LYS A 1 258 ? -9.363 22.799 -17.391 1.00 52.44 258 LYS A O 1
ATOM 2111 N N . ALA A 1 259 ? -9.828 20.798 -16.540 1.00 48.94 259 ALA A N 1
ATOM 2112 C CA . ALA A 1 259 ? -8.786 20.131 -17.337 1.00 48.94 259 ALA A CA 1
ATOM 2113 C C . ALA A 1 259 ? -9.199 19.944 -18.809 1.00 48.94 259 ALA A C 1
ATOM 2115 O O . ALA A 1 259 ? -8.414 20.226 -19.715 1.00 48.94 259 ALA A O 1
ATOM 2116 N N . ALA A 1 260 ? -10.444 19.522 -19.051 1.00 50.88 260 ALA A N 1
ATOM 2117 C CA . ALA A 1 260 ? -10.992 19.365 -20.397 1.00 50.88 260 ALA A CA 1
ATOM 2118 C C . ALA A 1 260 ? -11.193 20.723 -21.094 1.00 50.88 260 ALA A C 1
ATOM 2120 O O . ALA A 1 260 ? -10.877 20.862 -22.281 1.00 50.88 260 ALA A O 1
ATOM 2121 N N . ASP A 1 261 ? -11.619 21.749 -20.349 1.00 53.81 261 ASP A N 1
ATOM 2122 C CA . ASP A 1 261 ? -11.744 23.114 -20.864 1.00 53.81 261 ASP A CA 1
ATOM 2123 C C . ASP A 1 261 ? -10.375 23.713 -21.197 1.00 53.81 261 ASP A C 1
ATOM 2125 O O . ASP A 1 261 ? -10.225 24.351 -22.232 1.00 53.81 261 ASP A O 1
ATOM 2129 N N . VAL A 1 262 ? -9.335 23.453 -20.394 1.00 52.53 262 VAL A N 1
ATOM 2130 C CA . VAL A 1 262 ? -7.969 23.918 -20.692 1.00 52.53 262 VAL A CA 1
ATOM 2131 C C . VAL A 1 262 ? -7.416 23.245 -21.947 1.00 52.53 262 VAL A C 1
ATOM 2133 O O . VAL A 1 262 ? -6.886 23.933 -22.815 1.00 52.53 262 VAL A O 1
ATOM 2136 N N . VAL A 1 263 ? -7.580 21.930 -22.107 1.00 57.22 263 VAL A N 1
ATOM 2137 C CA . VAL A 1 263 ? -7.109 21.224 -23.313 1.00 57.22 263 VAL A CA 1
ATOM 2138 C C . VAL A 1 263 ? -7.872 21.678 -24.562 1.00 57.22 263 VAL A C 1
ATOM 2140 O O . VAL A 1 263 ? -7.264 21.890 -25.612 1.00 57.22 263 VAL A O 1
ATOM 2143 N N . SER A 1 264 ? -9.192 21.857 -24.472 1.00 57.69 264 SER A N 1
ATOM 2144 C CA . SER A 1 264 ? -10.004 22.331 -25.600 1.00 57.69 264 SER A CA 1
ATOM 2145 C C . SER A 1 264 ? -9.731 23.803 -25.943 1.00 57.69 264 SER A C 1
ATOM 2147 O O . SER A 1 264 ? -9.656 24.154 -27.121 1.00 57.69 264 SER A O 1
ATOM 2149 N N . PHE A 1 265 ? -9.488 24.651 -24.942 1.00 54.75 265 PHE A N 1
ATOM 2150 C CA . PHE A 1 265 ? -9.122 26.055 -25.119 1.00 54.75 265 PHE A CA 1
ATOM 2151 C C . PHE A 1 265 ? -7.719 26.226 -25.712 1.00 54.75 265 PHE A C 1
ATOM 2153 O O . PHE A 1 265 ? -7.543 27.036 -26.621 1.00 54.75 265 PHE A O 1
ATOM 2160 N N . ILE A 1 266 ? -6.741 25.419 -25.280 1.00 54.66 266 ILE A N 1
ATOM 2161 C CA . ILE A 1 266 ? -5.394 25.379 -25.874 1.00 54.66 266 ILE A CA 1
ATOM 2162 C C . ILE A 1 266 ? -5.488 25.002 -27.357 1.00 54.66 266 ILE A C 1
ATOM 2164 O O . ILE A 1 266 ? -4.959 25.725 -28.201 1.00 54.66 266 ILE A O 1
ATOM 2168 N N . LYS A 1 267 ? -6.254 23.953 -27.691 1.00 58.53 267 LYS A N 1
ATOM 2169 C CA . LYS A 1 267 ? -6.499 23.552 -29.087 1.00 58.53 267 LYS A CA 1
ATOM 2170 C C . LYS A 1 267 ? -7.176 24.652 -29.912 1.00 58.53 267 LYS A C 1
ATOM 2172 O O . LYS A 1 267 ? -6.874 24.799 -31.095 1.00 58.53 267 LYS A O 1
ATOM 2177 N N . LYS A 1 268 ? -8.083 25.430 -29.306 1.00 58.16 268 LYS A N 1
ATOM 2178 C CA . LYS A 1 268 ? -8.778 26.546 -29.968 1.00 58.16 268 LYS A CA 1
ATOM 2179 C C . LYS A 1 268 ? -7.836 27.723 -30.240 1.00 58.16 268 LYS A C 1
ATOM 2181 O O . LYS A 1 268 ? -7.770 28.179 -31.372 1.00 58.16 268 LYS A O 1
ATOM 2186 N N . LEU A 1 269 ? -7.051 28.156 -29.254 1.00 49.78 269 LEU A N 1
ATOM 2187 C CA . LEU A 1 269 ? -6.107 29.272 -29.407 1.00 49.78 269 LEU A CA 1
ATOM 2188 C C . LEU A 1 269 ? -4.932 28.956 -30.348 1.00 49.78 269 LEU A C 1
ATOM 2190 O O . LEU A 1 269 ? -4.438 29.850 -31.031 1.00 49.78 269 LEU A O 1
ATOM 2194 N N . GLN A 1 270 ? -4.497 27.695 -30.426 1.00 53.56 270 GLN A N 1
ATOM 2195 C CA . GLN A 1 270 ? -3.463 27.255 -31.374 1.00 53.56 270 GLN A CA 1
ATOM 2196 C C . GLN A 1 270 ? -3.941 27.266 -32.837 1.00 53.56 270 GLN A C 1
ATOM 2198 O O . GLN A 1 270 ? -3.112 27.329 -33.747 1.00 53.56 270 GLN A O 1
ATOM 2203 N N . LYS A 1 271 ? -5.261 27.224 -33.075 1.00 55.94 271 LYS A N 1
ATOM 2204 C CA . LYS A 1 271 ? -5.860 27.374 -34.410 1.00 55.94 271 LYS A CA 1
ATOM 2205 C C . LYS A 1 271 ? -5.800 28.825 -34.906 1.00 55.94 271 LYS A C 1
ATOM 2207 O O . LYS A 1 271 ? -5.716 29.046 -36.110 1.00 55.94 271 LYS A O 1
ATOM 2212 N N . ASP A 1 272 ? -5.749 29.781 -33.981 1.00 54.91 272 ASP A N 1
ATOM 2213 C CA . ASP A 1 272 ? -5.833 31.219 -34.256 1.00 54.91 272 ASP A CA 1
ATOM 2214 C C . ASP A 1 272 ? -4.448 31.906 -34.404 1.00 54.91 272 ASP A C 1
ATOM 2216 O O . ASP A 1 272 ? -4.375 33.130 -34.428 1.00 54.91 272 ASP A O 1
ATOM 2220 N N . GLN A 1 273 ? -3.341 31.143 -34.503 1.00 55.38 273 GLN A N 1
ATOM 2221 C CA . GLN A 1 273 ? -1.946 31.631 -34.654 1.00 55.38 273 GLN A CA 1
ATOM 2222 C C . GLN A 1 273 ? -1.546 32.775 -33.692 1.00 55.38 273 GLN A C 1
ATOM 2224 O O . GLN A 1 273 ? -0.857 33.725 -34.063 1.00 55.38 273 GLN A O 1
ATOM 2229 N N . VAL A 1 274 ? -1.966 32.691 -32.430 1.00 55.56 274 VAL A N 1
ATOM 2230 C CA . VAL A 1 274 ? -1.697 33.732 -31.426 1.00 55.56 274 VAL A CA 1
ATOM 2231 C C . VAL A 1 274 ? -0.235 33.684 -30.953 1.00 55.56 274 VAL A C 1
ATOM 2233 O O . VAL A 1 274 ? 0.321 32.607 -30.737 1.00 55.56 274 VAL A O 1
ATOM 2236 N N . SER A 1 275 ? 0.389 34.851 -30.746 1.00 56.66 275 SER A N 1
ATOM 2237 C CA . SER A 1 275 ? 1.763 34.944 -30.229 1.00 56.66 275 SER A CA 1
ATOM 2238 C C . SER A 1 275 ? 1.892 34.409 -28.791 1.00 56.66 275 SER A C 1
ATOM 2240 O O . SER A 1 275 ? 0.971 34.525 -27.981 1.00 56.66 275 SER A O 1
ATOM 2242 N N . GLU A 1 276 ? 3.059 33.859 -28.442 1.00 55.50 276 GLU A N 1
ATOM 2243 C CA . GLU A 1 276 ? 3.319 33.222 -27.138 1.00 55.50 276 GLU A CA 1
ATOM 2244 C C . GLU A 1 276 ? 3.056 34.161 -25.953 1.00 55.50 276 GLU A C 1
ATOM 2246 O O . GLU A 1 276 ? 2.368 33.803 -25.001 1.00 55.50 276 GLU A O 1
ATOM 2251 N N . LYS A 1 277 ? 3.489 35.418 -26.061 1.00 58.59 277 LYS A N 1
ATOM 2252 C CA . LYS A 1 277 ? 3.305 36.435 -25.016 1.00 58.59 277 LYS A CA 1
ATOM 2253 C C . LYS A 1 277 ? 1.829 36.788 -24.785 1.00 58.59 277 LYS A C 1
ATOM 2255 O O . LYS A 1 277 ? 1.419 37.120 -23.673 1.00 58.59 277 LYS A O 1
ATOM 2260 N N . GLU A 1 278 ? 1.019 36.720 -25.838 1.00 59.84 278 GLU A N 1
ATOM 2261 C CA . GLU A 1 278 ? -0.418 36.977 -25.776 1.00 59.84 278 GLU A CA 1
ATOM 2262 C C . GLU A 1 278 ? -1.199 35.747 -25.283 1.00 59.84 278 GLU A C 1
ATOM 2264 O O . GLU A 1 278 ? -2.182 35.886 -24.550 1.00 59.84 278 GLU A O 1
ATOM 2269 N N . PHE A 1 279 ? -0.713 34.545 -25.597 1.00 62.88 279 PHE A N 1
ATOM 2270 C CA . PHE A 1 279 ? -1.215 33.280 -25.066 1.00 62.88 279 PHE A CA 1
ATOM 2271 C C . PHE A 1 279 ? -1.049 33.191 -23.542 1.00 62.88 279 PHE A C 1
ATOM 2273 O O . PHE A 1 279 ? -2.027 32.949 -22.833 1.00 62.88 279 PHE A O 1
ATOM 2280 N N . GLU A 1 280 ? 0.147 33.474 -23.015 1.00 61.62 280 GLU A N 1
ATOM 2281 C CA . GLU A 1 280 ? 0.405 33.464 -21.567 1.00 61.62 280 GLU A CA 1
ATOM 2282 C C . GLU A 1 280 ? -0.509 34.442 -20.819 1.00 61.62 280 GLU A C 1
ATOM 2284 O O . GLU A 1 280 ? -1.072 34.117 -19.769 1.00 61.62 280 GLU A O 1
ATOM 2289 N N . LYS A 1 281 ? -0.726 35.632 -21.392 1.00 67.19 281 LYS A N 1
ATOM 2290 C CA . LYS A 1 281 ? -1.614 36.652 -20.827 1.00 67.19 281 LYS A CA 1
ATOM 2291 C C . LYS A 1 281 ? -3.076 36.194 -20.797 1.00 67.19 281 LYS A C 1
ATOM 2293 O O . LYS A 1 281 ? -3.741 36.388 -19.782 1.00 67.19 281 LYS A O 1
ATOM 2298 N N . LYS A 1 28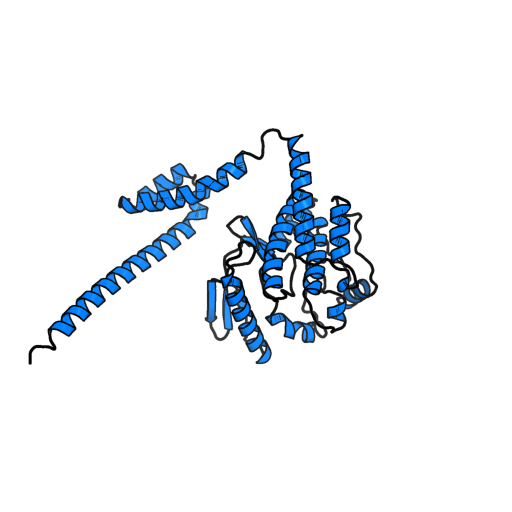2 ? -3.579 35.575 -21.874 1.00 62.47 282 LYS A N 1
ATOM 2299 C CA . LYS A 1 282 ? -4.978 35.112 -21.967 1.00 62.47 282 LYS A CA 1
ATOM 2300 C C . LYS A 1 282 ? -5.252 33.916 -21.053 1.00 62.47 282 LYS A C 1
ATOM 2302 O O . LYS A 1 282 ? -6.255 33.915 -20.346 1.00 62.47 282 LYS A O 1
ATOM 2307 N N . VAL A 1 283 ? -4.349 32.935 -21.005 1.00 62.50 283 VAL A N 1
ATOM 2308 C CA . VAL A 1 283 ? -4.538 31.738 -20.171 1.00 62.50 283 VAL A CA 1
ATOM 2309 C C . VAL A 1 283 ? -4.401 32.082 -18.686 1.00 62.50 283 VAL A C 1
ATOM 2311 O O . VAL A 1 283 ? -5.276 31.729 -17.896 1.00 62.50 283 VAL A O 1
ATOM 2314 N N . SER A 1 284 ? -3.367 32.832 -18.287 1.00 61.66 284 SER A N 1
ATOM 2315 C CA . SER A 1 284 ? -3.165 33.202 -16.875 1.00 61.66 284 SER A CA 1
ATOM 2316 C C . SER A 1 284 ? -4.289 34.075 -16.300 1.00 61.66 284 SER A C 1
ATOM 2318 O O . SER A 1 284 ? -4.584 33.966 -15.108 1.00 61.66 284 SER A O 1
ATOM 2320 N N . ALA A 1 285 ? -4.956 34.884 -17.133 1.00 67.00 285 ALA A N 1
ATOM 2321 C CA . ALA A 1 285 ? -6.138 35.656 -16.746 1.00 67.00 285 ALA A CA 1
ATOM 2322 C C . ALA A 1 285 ? -7.371 34.776 -16.469 1.00 67.00 285 ALA A C 1
ATOM 2324 O O . ALA A 1 285 ? -8.210 35.150 -15.655 1.00 67.00 285 ALA A O 1
ATOM 2325 N N . GLN A 1 286 ? -7.473 33.609 -17.111 1.00 58.38 286 GLN A N 1
ATOM 2326 C CA . GLN A 1 286 ? -8.660 32.755 -17.050 1.00 58.38 286 GLN A CA 1
ATOM 2327 C C . GLN A 1 286 ? -8.563 31.643 -15.996 1.00 58.38 286 GLN A C 1
ATOM 2329 O O . GLN A 1 286 ? -9.562 31.325 -15.354 1.00 58.38 286 GLN A O 1
ATOM 2334 N N . ILE A 1 287 ? -7.374 31.069 -15.776 1.00 62.03 287 ILE A N 1
ATOM 2335 C CA . ILE A 1 287 ? -7.173 29.982 -14.791 1.00 62.03 287 ILE A CA 1
ATOM 2336 C C . ILE A 1 287 ? -6.431 30.421 -13.521 1.00 62.03 287 ILE A C 1
ATOM 2338 O O . ILE A 1 287 ? -6.295 29.637 -12.580 1.00 62.03 287 ILE A O 1
ATOM 2342 N N . GLY A 1 288 ? -5.982 31.679 -13.473 1.00 63.62 288 GLY A N 1
ATOM 2343 C CA . GLY A 1 288 ? -5.198 32.242 -12.377 1.00 63.62 288 GLY A CA 1
ATOM 2344 C C . GLY A 1 288 ? -3.703 31.917 -12.480 1.00 63.62 288 GLY A C 1
ATOM 2345 O O . GLY A 1 288 ? -3.304 30.823 -12.886 1.00 63.62 288 GLY A O 1
ATOM 2346 N N . LYS A 1 289 ? -2.855 32.876 -12.081 1.00 58.06 289 LYS A N 1
ATOM 2347 C CA . LYS A 1 289 ? -1.387 32.797 -12.230 1.00 58.06 289 LYS A CA 1
ATOM 2348 C C . LYS A 1 289 ? -0.764 31.573 -11.549 1.00 58.06 289 LYS A C 1
ATOM 2350 O O . LYS A 1 289 ? 0.063 30.905 -12.157 1.00 58.06 289 LYS A O 1
ATOM 2355 N N . ASP A 1 290 ? -1.197 31.234 -10.337 1.00 56.16 290 ASP A N 1
ATOM 2356 C CA . ASP A 1 290 ? -0.649 30.096 -9.580 1.00 56.16 290 ASP A CA 1
ATOM 2357 C C . ASP A 1 290 ? -0.884 28.745 -10.265 1.00 56.16 290 ASP A C 1
ATOM 2359 O O . ASP A 1 290 ? -0.020 27.868 -10.262 1.00 56.16 290 ASP A O 1
ATOM 2363 N N . MET A 1 291 ? -2.059 28.566 -10.868 1.00 54.19 291 MET A N 1
ATOM 2364 C CA . MET A 1 291 ? -2.394 27.342 -11.592 1.00 54.19 291 MET A CA 1
ATOM 2365 C C . MET A 1 291 ? -1.694 27.299 -12.950 1.00 54.19 291 MET A C 1
ATOM 2367 O O . MET A 1 291 ? -1.204 26.246 -13.352 1.00 54.19 291 MET A O 1
ATOM 2371 N N . PHE A 1 292 ? -1.590 28.455 -13.610 1.00 64.19 292 PHE A N 1
ATOM 2372 C CA . PHE A 1 292 ? -0.867 28.611 -14.865 1.00 64.19 292 PHE A CA 1
ATOM 2373 C C . PHE A 1 292 ? 0.595 28.172 -14.735 1.00 64.19 292 PHE A C 1
ATOM 2375 O O . PHE A 1 292 ? 1.021 27.282 -15.464 1.00 64.19 292 PHE A O 1
ATOM 2382 N N . TYR A 1 293 ? 1.344 28.695 -13.760 1.00 58.28 293 TYR A N 1
ATOM 2383 C CA . TYR A 1 293 ? 2.761 28.341 -13.606 1.00 58.28 293 TYR A CA 1
ATOM 2384 C C . TYR A 1 293 ? 2.992 26.880 -13.194 1.00 58.28 293 TYR A C 1
ATOM 2386 O O . TYR A 1 293 ? 4.013 26.303 -13.557 1.00 58.28 293 TYR A O 1
ATOM 2394 N N . ARG A 1 294 ? 2.039 26.243 -12.498 1.00 54.84 294 ARG A N 1
ATOM 2395 C CA . ARG A 1 294 ? 2.116 24.804 -12.176 1.00 54.84 294 ARG A CA 1
ATOM 2396 C C . ARG A 1 294 ? 1.925 23.907 -13.398 1.00 54.84 294 ARG A C 1
ATOM 2398 O O . ARG A 1 294 ? 2.506 22.829 -13.449 1.00 54.84 294 ARG A O 1
ATOM 2405 N N . LEU A 1 295 ? 1.108 24.336 -14.358 1.00 57.12 295 LEU A N 1
ATOM 2406 C CA . LEU A 1 295 ? 0.817 23.584 -15.582 1.00 57.12 295 LEU A CA 1
ATOM 2407 C C . LEU A 1 295 ? 1.714 23.989 -16.759 1.00 57.12 295 LEU A C 1
ATOM 2409 O O . LEU A 1 295 ? 1.801 23.253 -17.738 1.00 57.12 295 LEU A O 1
ATOM 2413 N N . TYR A 1 296 ? 2.418 25.116 -16.655 1.00 59.38 296 TYR A N 1
ATOM 2414 C CA . TYR A 1 296 ? 3.285 25.658 -17.699 1.00 59.38 296 TYR A CA 1
ATOM 2415 C C . TYR A 1 296 ? 4.324 24.657 -18.244 1.00 59.38 296 TYR A C 1
ATOM 2417 O O . TYR A 1 296 ? 4.440 24.553 -19.466 1.00 59.38 296 TYR A O 1
ATOM 2425 N N . PRO A 1 297 ? 5.004 23.832 -17.416 1.00 51.81 297 PRO A N 1
ATOM 2426 C CA . PRO A 1 297 ? 5.934 22.823 -17.930 1.00 51.81 297 PRO A CA 1
ATOM 2427 C C . PRO A 1 297 ? 5.241 21.747 -18.779 1.00 51.81 297 PRO A C 1
ATOM 2429 O O . PRO A 1 297 ? 5.769 21.330 -19.807 1.00 51.81 297 PRO A O 1
ATOM 2432 N N . LEU A 1 298 ? 4.031 21.330 -18.385 1.00 52.31 298 LEU A N 1
ATOM 2433 C CA . LEU A 1 298 ? 3.224 20.375 -19.148 1.00 52.31 298 LEU A CA 1
ATOM 2434 C C . LEU A 1 298 ? 2.777 20.989 -20.481 1.00 52.31 298 LEU A C 1
ATOM 2436 O O . LEU A 1 298 ? 2.832 20.332 -21.516 1.00 52.31 298 LEU A O 1
ATOM 2440 N N . MET A 1 299 ? 2.395 22.267 -20.469 1.00 59.62 299 MET A N 1
ATOM 2441 C CA . MET A 1 299 ? 2.000 22.998 -21.673 1.00 59.62 299 MET A CA 1
ATOM 2442 C C . MET A 1 299 ? 3.168 23.163 -22.658 1.00 59.62 299 MET A C 1
ATOM 2444 O O . MET A 1 299 ? 2.978 22.962 -23.858 1.00 59.62 299 MET A O 1
ATOM 2448 N N . GLN A 1 300 ? 4.380 23.457 -22.174 1.00 56.84 300 GLN A N 1
ATOM 2449 C CA . GLN A 1 300 ? 5.581 23.492 -23.017 1.00 56.84 300 GLN A CA 1
ATOM 2450 C C . GLN A 1 300 ? 5.926 22.109 -23.586 1.00 56.84 300 GLN A C 1
ATOM 2452 O O . GLN A 1 300 ? 6.237 21.996 -24.771 1.00 56.84 300 GLN A O 1
ATOM 2457 N N . ALA A 1 301 ? 5.811 21.047 -22.782 1.00 48.50 301 ALA A N 1
ATOM 2458 C CA . ALA A 1 301 ? 6.057 19.680 -23.237 1.00 48.50 301 ALA A CA 1
ATOM 2459 C C . ALA A 1 301 ? 5.058 19.234 -24.321 1.00 48.50 301 ALA A C 1
ATOM 2461 O O . ALA A 1 301 ? 5.457 18.635 -25.320 1.00 48.50 301 ALA A O 1
ATOM 2462 N N . MET A 1 302 ? 3.772 19.571 -24.169 1.00 53.62 302 MET A N 1
ATOM 2463 C CA . MET A 1 302 ? 2.749 19.291 -25.183 1.00 53.62 302 MET A CA 1
ATOM 2464 C C . MET A 1 302 ? 3.021 20.041 -26.493 1.00 53.62 302 MET A C 1
ATOM 2466 O O . MET A 1 302 ? 2.922 19.439 -27.560 1.00 53.62 302 MET A O 1
ATOM 2470 N N . LYS A 1 303 ? 3.430 21.316 -26.418 1.00 58.16 303 LYS A N 1
ATOM 2471 C CA . LYS A 1 303 ? 3.820 22.119 -27.589 1.00 58.16 303 LYS A CA 1
ATOM 2472 C C . LYS A 1 303 ? 5.005 21.491 -28.333 1.00 58.16 303 LYS A C 1
ATOM 2474 O O . LYS A 1 303 ? 4.924 21.292 -29.539 1.00 58.16 303 LYS A O 1
ATOM 2479 N N . LEU A 1 304 ? 6.054 21.085 -27.612 1.00 50.88 304 LEU A N 1
ATOM 2480 C CA . LEU A 1 304 ? 7.235 20.437 -28.197 1.00 50.88 304 LEU A CA 1
ATOM 2481 C C . LEU A 1 304 ? 6.907 19.102 -28.882 1.00 50.88 304 LEU A C 1
ATOM 2483 O O . LEU A 1 304 ? 7.406 18.830 -29.973 1.00 50.88 304 LEU A O 1
ATOM 2487 N N . LEU A 1 305 ? 6.052 18.277 -28.270 1.00 46.41 305 LEU A N 1
ATOM 2488 C CA . LEU A 1 305 ? 5.599 17.013 -28.862 1.00 46.41 305 LEU A CA 1
ATOM 2489 C C . LEU A 1 305 ? 4.798 17.234 -30.150 1.00 46.41 305 LEU A C 1
ATOM 2491 O O . LEU A 1 305 ? 4.905 16.458 -31.101 1.00 46.41 305 LEU A O 1
ATOM 2495 N N . GLU A 1 306 ? 3.998 18.293 -30.196 1.00 56.62 306 GLU A N 1
ATOM 2496 C CA . GLU A 1 306 ? 3.152 18.602 -31.342 1.00 56.62 306 GLU A CA 1
ATOM 2497 C C . GLU A 1 306 ? 3.940 19.257 -32.487 1.00 56.62 306 GLU A C 1
ATOM 2499 O O . GLU A 1 306 ? 3.737 18.898 -33.649 1.00 56.62 306 GLU A O 1
ATOM 2504 N N . ASP A 1 307 ? 4.917 20.112 -32.175 1.00 57.28 307 ASP A N 1
ATOM 2505 C CA . ASP A 1 307 ? 5.879 20.641 -33.148 1.00 57.28 307 ASP A CA 1
ATOM 2506 C C . ASP A 1 307 ? 6.728 19.509 -33.742 1.00 57.28 307 ASP A C 1
ATOM 2508 O O . ASP A 1 307 ? 6.870 19.405 -34.964 1.00 57.28 307 ASP A O 1
ATOM 2512 N N . ALA A 1 308 ? 7.200 18.575 -32.908 1.00 47.47 308 ALA A N 1
ATOM 2513 C CA . ALA A 1 308 ? 7.880 17.367 -33.370 1.00 47.47 308 ALA A CA 1
ATOM 2514 C C . ALA A 1 308 ? 6.981 16.519 -34.289 1.00 47.47 308 ALA A C 1
ATOM 2516 O O . ALA A 1 308 ? 7.436 16.015 -35.321 1.00 47.47 308 ALA A O 1
ATOM 2517 N N . ARG A 1 309 ? 5.683 16.407 -33.979 1.00 52.78 309 ARG A N 1
ATOM 2518 C CA . ARG A 1 309 ? 4.705 15.699 -34.818 1.00 52.78 309 ARG A CA 1
ATOM 2519 C C . ARG A 1 309 ? 4.476 16.400 -36.160 1.00 52.78 309 ARG A C 1
ATOM 2521 O O . ARG A 1 309 ? 4.458 15.718 -37.185 1.00 52.78 309 ARG A O 1
ATOM 2528 N N . ARG A 1 310 ? 4.369 17.734 -36.187 1.00 58.97 310 ARG A N 1
ATOM 2529 C CA . ARG A 1 310 ? 4.256 18.531 -37.426 1.00 58.97 310 ARG A CA 1
ATOM 2530 C C . ARG A 1 310 ? 5.505 18.406 -38.297 1.00 58.97 310 ARG A C 1
ATOM 2532 O O . ARG A 1 310 ? 5.380 18.197 -39.501 1.00 58.97 310 ARG A O 1
ATOM 2539 N N . HIS A 1 311 ? 6.695 18.452 -37.697 1.00 56.31 311 HIS A N 1
ATOM 2540 C CA . HIS A 1 311 ? 7.960 18.227 -38.404 1.00 56.31 311 HIS A CA 1
ATOM 2541 C C . HIS A 1 311 ? 8.084 16.803 -38.960 1.00 56.31 311 HIS A C 1
ATOM 2543 O O . HIS A 1 311 ? 8.635 16.599 -40.041 1.00 56.31 311 HIS A O 1
ATOM 2549 N N . THR A 1 312 ? 7.551 15.809 -38.248 1.00 53.28 312 THR A N 1
ATOM 2550 C CA . THR A 1 312 ? 7.550 14.417 -38.712 1.00 53.28 312 THR A CA 1
ATOM 2551 C C . THR A 1 312 ? 6.562 14.221 -39.866 1.00 53.28 312 THR A C 1
ATOM 2553 O O . THR A 1 312 ? 6.908 13.599 -40.867 1.00 53.28 312 THR A O 1
ATOM 2556 N N . GLN A 1 313 ? 5.364 14.812 -39.788 1.00 54.78 313 GLN A N 1
ATOM 2557 C CA . GLN A 1 313 ? 4.371 14.780 -40.870 1.00 54.78 313 GLN A CA 1
ATOM 2558 C C . GLN A 1 313 ? 4.831 15.542 -42.122 1.00 54.78 313 GLN A C 1
ATOM 2560 O O . GLN A 1 313 ? 4.608 15.066 -43.235 1.00 54.78 313 GLN A O 1
ATOM 2565 N N . SER A 1 314 ? 5.518 16.679 -41.972 1.00 56.47 314 SER A N 1
ATOM 2566 C CA . SER A 1 314 ? 6.061 17.414 -43.121 1.00 56.47 314 SER A CA 1
ATOM 2567 C C . SER A 1 314 ? 7.174 16.628 -43.822 1.00 56.47 314 SER A C 1
ATOM 2569 O O . SER A 1 314 ? 7.159 16.534 -45.051 1.00 56.47 314 SER A O 1
ATOM 2571 N N . ARG A 1 315 ? 8.064 15.975 -43.055 1.00 56.16 315 ARG A N 1
ATOM 2572 C CA . ARG A 1 315 ? 9.101 15.066 -43.575 1.00 56.16 315 ARG A CA 1
ATOM 2573 C C . ARG A 1 315 ? 8.528 13.833 -44.271 1.00 56.16 315 ARG A C 1
ATOM 2575 O O . ARG A 1 315 ? 9.068 13.436 -45.299 1.00 56.16 315 ARG A O 1
ATOM 2582 N N . LEU A 1 316 ? 7.452 13.245 -43.745 1.00 53.59 316 LEU A N 1
ATOM 2583 C CA . LEU A 1 316 ? 6.757 12.123 -44.388 1.00 53.59 316 LEU A CA 1
ATOM 2584 C C . LEU A 1 316 ? 6.135 12.555 -45.726 1.00 53.59 316 LEU A C 1
ATOM 2586 O O . LEU A 1 316 ? 6.406 11.924 -46.740 1.00 53.59 316 LEU A O 1
ATOM 2590 N N . SER A 1 317 ? 5.450 13.706 -45.778 1.00 55.66 317 SER A N 1
ATOM 2591 C CA . SER A 1 317 ? 4.884 14.209 -47.044 1.00 55.66 317 SER A CA 1
ATOM 2592 C C . SER A 1 317 ? 5.946 14.609 -48.083 1.00 55.66 317 SER A C 1
ATOM 2594 O O . SER A 1 317 ? 5.705 14.526 -49.287 1.00 55.66 317 SER A O 1
ATOM 2596 N N . GLN A 1 318 ? 7.136 15.037 -47.640 1.00 54.84 318 GLN A N 1
ATOM 2597 C CA . GLN A 1 318 ? 8.269 15.309 -48.530 1.00 54.84 318 GLN A CA 1
ATOM 2598 C C . GLN A 1 318 ? 8.906 14.018 -49.058 1.00 54.84 318 GLN A C 1
ATOM 2600 O O . GLN A 1 318 ? 9.269 13.983 -50.233 1.00 54.84 318 GLN A O 1
ATOM 2605 N N . LYS A 1 319 ? 9.000 12.964 -48.231 1.00 56.12 319 LYS A N 1
ATOM 2606 C CA . LYS A 1 319 ? 9.467 11.628 -48.642 1.00 56.12 319 LYS A CA 1
ATOM 2607 C C . LYS A 1 319 ? 8.527 10.962 -49.647 1.00 56.12 319 LYS A C 1
ATOM 2609 O O . LYS A 1 319 ? 9.013 10.412 -50.629 1.00 56.12 319 LYS A O 1
ATOM 2614 N N . ASP A 1 320 ? 7.214 11.080 -49.464 1.00 53.69 320 ASP A N 1
ATOM 2615 C CA . ASP A 1 320 ? 6.232 10.540 -50.416 1.00 53.69 320 ASP A CA 1
ATOM 2616 C C . ASP A 1 320 ? 6.295 11.264 -51.772 1.00 53.69 320 ASP A C 1
ATOM 2618 O O . ASP A 1 320 ? 6.220 10.633 -52.826 1.00 53.69 320 ASP A O 1
ATOM 2622 N N . LYS A 1 321 ? 6.549 12.582 -51.773 1.00 54.56 321 LYS A N 1
ATOM 2623 C CA . LYS A 1 321 ? 6.803 13.348 -53.007 1.00 54.56 321 LYS A CA 1
ATOM 2624 C C . LYS A 1 321 ? 8.118 12.977 -53.698 1.00 54.56 321 LYS A C 1
ATOM 2626 O O . LYS A 1 321 ? 8.175 13.013 -54.922 1.00 54.56 321 LYS A O 1
ATOM 2631 N N . THR A 1 322 ? 9.167 12.631 -52.948 1.00 55.41 322 THR A N 1
ATOM 2632 C CA . THR A 1 322 ? 10.459 12.223 -53.535 1.00 55.41 322 THR A CA 1
ATOM 2633 C C . THR A 1 322 ? 10.439 10.782 -54.040 1.00 55.41 322 THR A C 1
ATOM 2635 O O . THR A 1 322 ? 11.001 10.532 -55.100 1.00 55.41 322 THR A O 1
ATOM 2638 N N . MET A 1 323 ? 9.738 9.859 -53.367 1.00 52.91 323 MET A N 1
ATOM 2639 C CA . MET A 1 323 ? 9.542 8.495 -53.879 1.00 52.91 323 MET A CA 1
ATOM 2640 C C . MET A 1 323 ? 8.638 8.448 -55.121 1.00 52.91 323 MET A C 1
ATOM 2642 O O . MET A 1 323 ? 8.912 7.677 -56.037 1.00 52.91 323 MET A O 1
ATOM 2646 N N . GLY A 1 324 ? 7.618 9.309 -55.211 1.00 49.91 324 GLY A N 1
ATOM 2647 C CA . GLY A 1 324 ? 6.796 9.433 -56.422 1.00 49.91 324 GLY A CA 1
ATOM 2648 C C . GLY A 1 324 ? 7.569 9.921 -57.657 1.00 49.91 324 GLY A C 1
ATOM 2649 O O . GLY A 1 324 ? 7.256 9.507 -58.767 1.00 49.91 324 GLY A O 1
ATOM 2650 N N . LEU A 1 325 ? 8.611 10.741 -57.469 1.00 50.56 325 LEU A N 1
ATOM 2651 C CA . LEU A 1 325 ? 9.475 11.240 -58.551 1.00 50.56 325 LEU A CA 1
ATOM 2652 C C . LEU A 1 325 ? 10.546 10.228 -58.994 1.00 50.56 325 LEU A C 1
ATOM 2654 O O . LEU A 1 325 ? 11.013 10.291 -60.127 1.00 50.56 325 LEU A O 1
ATOM 2658 N N . THR A 1 326 ? 10.945 9.288 -58.129 1.00 51.16 326 THR A N 1
ATOM 2659 C CA . THR A 1 326 ? 11.910 8.234 -58.494 1.00 51.16 326 THR A CA 1
ATOM 2660 C C . THR A 1 326 ? 11.275 7.077 -59.261 1.00 51.16 326 THR A C 1
ATOM 2662 O O . THR A 1 326 ? 11.956 6.457 -60.069 1.00 51.16 326 THR A O 1
ATOM 2665 N N . PHE A 1 327 ? 9.980 6.800 -59.062 1.00 48.28 327 PHE A N 1
ATOM 2666 C CA . PHE A 1 327 ? 9.275 5.749 -59.810 1.00 48.28 327 PHE A CA 1
ATOM 2667 C C . PHE A 1 327 ? 8.860 6.175 -61.227 1.00 48.28 327 PHE A C 1
ATOM 2669 O O . PHE A 1 327 ? 8.773 5.323 -62.101 1.00 48.28 327 PHE A O 1
ATOM 2676 N N . SER A 1 328 ? 8.684 7.471 -61.501 1.00 50.94 328 SER A N 1
ATOM 2677 C CA . SER A 1 328 ? 8.347 7.961 -62.849 1.00 50.94 328 SER A CA 1
ATOM 2678 C C . SER A 1 328 ? 9.536 8.039 -63.822 1.00 50.94 328 SER A C 1
ATOM 2680 O O . SER A 1 328 ? 9.324 8.331 -64.991 1.00 50.94 328 SER A O 1
ATOM 2682 N N . ASN A 1 329 ? 10.770 7.788 -63.363 1.00 49.03 329 ASN A N 1
ATOM 2683 C CA . ASN A 1 329 ? 11.991 7.826 -64.189 1.00 49.03 329 ASN A CA 1
ATOM 2684 C C . ASN A 1 329 ? 12.564 6.429 -64.514 1.00 49.03 329 ASN A C 1
ATOM 2686 O O . ASN A 1 329 ? 13.684 6.336 -65.005 1.00 49.03 329 ASN A O 1
ATOM 2690 N N . LEU A 1 330 ? 11.837 5.346 -64.214 1.00 48.38 330 LEU A N 1
ATOM 2691 C CA . LEU A 1 330 ? 12.266 3.957 -64.465 1.00 48.38 330 LEU A CA 1
ATOM 2692 C C . LEU A 1 330 ? 11.395 3.215 -65.499 1.00 48.38 330 LEU A C 1
ATOM 2694 O O . LEU A 1 330 ? 11.652 2.048 -65.767 1.00 48.38 330 LEU A O 1
ATOM 2698 N N . GLU A 1 331 ? 10.398 3.876 -66.098 1.00 48.50 331 GLU A N 1
ATOM 2699 C CA . GLU A 1 331 ? 9.538 3.313 -67.163 1.00 48.50 331 GLU A CA 1
ATOM 2700 C C . GLU A 1 331 ? 9.796 3.929 -68.552 1.00 48.50 331 GLU A C 1
ATOM 2702 O O . GLU A 1 331 ? 9.019 3.733 -69.485 1.00 48.50 331 GLU A O 1
ATOM 2707 N N . SER A 1 332 ? 10.897 4.660 -68.716 1.00 52.47 332 SER A N 1
ATOM 2708 C CA . SER A 1 332 ? 11.318 5.209 -70.006 1.00 52.47 332 SER A CA 1
ATOM 2709 C C . SER A 1 332 ? 12.805 4.950 -70.234 1.00 52.47 332 SER A C 1
ATOM 2711 O O . SER A 1 332 ? 13.608 5.858 -70.042 1.00 52.47 332 SER A O 1
ATOM 2713 N N . ASP A 1 333 ? 13.143 3.704 -70.563 1.00 40.19 333 ASP A N 1
ATOM 2714 C CA . ASP A 1 333 ? 14.247 3.313 -71.457 1.00 40.19 333 ASP A CA 1
ATOM 2715 C C . ASP A 1 333 ? 14.106 1.837 -71.865 1.00 40.19 333 ASP A C 1
ATOM 2717 O O . ASP A 1 333 ? 13.912 0.982 -70.967 1.00 40.19 333 ASP A O 1
#

Radius of gyration: 25.44 Å; chains: 1; bounding box: 57×58×92 Å

pLDDT: mean 73.9, std 19.31, range [33.25, 98.0]

Sequence (333 aa):
MKIINMKSANHRHKELVEREIDVLKQVEAKHHQNIVSFLGSFVQDGDPCVVMELCDITLFKKIRDLKEKNKVMDEGKFIDILQQIVDGVEVLHDMNIIHRDLKTKNIMRGLDRQWKICDFGVAKLIEIADVMTARIGTPYYMCPEVTDGKCYDQKADIWSLGCTCYEMATGRYAFEGETVQDIQKVVRSGKLPETTKIEYSDEMKDLIIKMLSHEGARRPTIKKIKEFLEQNKTRDSKRKKKKKHKRDRDEEEIRSYKAADVVSFIKKLQKDQVSEKEFEKKVSAQIGKDMFYRLYPLMQAMKLLEDARRHTQSRLSQKDKTMGLTFSNLESD

InterPro domains:
  IPR000719 Protein kinase domain [PF00069] (1-226)
  IPR000719 Protein kinase domain [PS50011] (1-229)
  IPR000719 Protein kinase domain [SM00220] (1-229)
  IPR011009 Protein kinase-like domain superfamily [SSF56112] (1-235)
  IPR050660 NEK Serine/Threonine Protein Kinase [PTHR43671] (1-254)

Secondary structure (DSSP, 8-state):
-EE---TT--HHHHHHHHHHHHHHHHHHTT--TTBPPEEEEEEETTEEEEEE--EEEEHHHHHHHHHTTT----HHHHHHHHHHHHHHHHHHHHTT---S--STTSEEEETTS-EEE---GGGHHHHHHHHTTSS-S-GGG--HHHHTTPPP-HHHHHHHHHHHHHHHHHSS-SS--SSHHHHHHHHHTTPPPP-TT--S-HHHHHHHHHHT-SSGGGSPPHHHHHHHHHHHHHHHHHHHTTS--SSSHHHHHHHHHHHHHHHHHHHHHHHTT--HHHHHHHHHHHH-HHHHHHHHHHHHHHHHHHHHHHHHHHHHHHHHHHHHHHHTTSS--